Protein 6LVO (pdb70)

Nearest PDB structures (foldseek):
  6lvo-assembly1_A  TM=1.004E+00  e=3.460E-50  Bosea sp. PAMC 26642
  5ve2-assembly3_I  TM=9.620E-01  e=1.473E-27  Paraglaciecola sp. T6c
  5ve2-assembly1_A  TM=9.621E-01  e=2.732E-27  Paraglaciecola sp. T6c
  4lk5-assembly1_C  TM=9.306E-01  e=3.336E-20  Mycobacterium avium subsp. paratuberculosis K-10
  4elx-assembly1_A  TM=8.154E-01  e=3.831E-17  Escherichia coli K-12

Organism: Bosea sp. (strain PAMC 26642) (NCBI:txid1792307)

Foldseek 3Di:
DQWDWDPPDFQEIEIELHDVVQLSAQALVNLVVLLVRLVCLLPDPRHAEYEYAYPDQGGHQYHDPPRPCVSVLVSLVSLQPRLHAYEYEGGAEQEACNQLSLLRHPAYEYAWNHKYWRCQVLLQFAHASLLVPVQCVQQNPVLSCCRGVVGDMDTVVVCCNSRSHPYYHHHPCRVVVRVVVSVVSSVDDRVVNSVVVCVVCVVVPVVSSVSNVVSVVRRVVRCPDVSNVVSVVVVVD

Solvent-accessible surface area: 11494 Å² total; per-residue (Å²): 227,30,24,73,73,120,91,58,62,117,12,0,10,28,4,13,1,50,48,78,106,95,109,1,1,2,17,152,58,4,3,73,20,1,24,81,11,6,74,62,5,35,83,42,128,103,10,96,0,1,0,5,8,12,24,67,53,10,0,0,35,1,94,6,98,181,105,95,31,187,22,16,51,81,1,4,28,43,1,12,101,8,144,36,9,2,0,0,1,0,24,20,92,0,30,6,6,0,0,0,0,5,25,7,13,54,42,3,4,0,0,126,62,5,36,0,85,2,16,15,66,57,31,9,20,19,41,22,2,0,0,52,65,8,1,47,115,71,18,36,74,180,55,7,33,70,3,20,140,116,3,68,67,16,19,7,101,47,0,97,119,0,41,8,8,74,36,54,12,89,140,58,19,0,58,73,38,0,38,92,81,0,144,58,35,11,86,88,84,55,146,63,25,33,101,72,14,98,98,137,35,169,97,49,49,96,30,7,62,100,13,14,56,55,10,8,147,68,29,19,97,70,78,153,23,85,115,3,136,61,21,52,62,76,123,126,130

Structure (mmCIF, N/CA/C/O backbone):
data_6LVO
#
_entry.id   6LVO
#
_cell.length_a   114.486
_cell.length_b   114.486
_cell.length_c   114.486
_cell.angle_alpha   90.000
_cell.angle_beta   90.000
_cell.angle_gamma   90.000
#
_symmetry.space_group_name_H-M   'I 2 3'
#
loop_
_entity.id
_entity.type
_entity.pdbx_description
1 polymer 'Enoyl-CoA hydratase'
2 water water
#
loop_
_atom_site.group_PDB
_atom_site.id
_atom_site.type_symbol
_atom_site.label_atom_id
_atom_site.label_alt_id
_atom_site.label_comp_id
_atom_site.label_asym_id
_atom_site.label_entity_id
_atom_site.label_seq_id
_atom_site.pdbx_PDB_ins_code
_atom_site.Cartn_x
_atom_site.Cartn_y
_atom_site.Cartn_z
_atom_site.occupancy
_atom_site.B_iso_or_equiv
_atom_site.auth_seq_id
_atom_site.auth_comp_id
_atom_site.auth_asym_id
_atom_site.auth_atom_id
_atom_site.pdbx_PDB_model_num
ATOM 1 N N . MET A 1 1 ? -11.65800 31.06700 38.63400 1.000 65.36000 1 MET A N 1
ATOM 2 C CA . MET A 1 1 ? -11.36000 32.49400 38.57000 1.000 65.39000 1 MET A CA 1
ATOM 3 C C . MET A 1 1 ? -10.11400 32.86400 39.38500 1.000 65.84000 1 MET A C 1
ATOM 4 O O . MET A 1 1 ? -10.02100 33.96700 39.92800 1.000 69.67000 1 MET A O 1
ATOM 9 N N . SER A 1 2 ? -9.16400 31.92800 39.47000 1.000 66.38000 2 SER A N 1
ATOM 10 C CA . SER A 1 2 ? -7.81600 32.18200 39.97000 1.000 59.33000 2 SER A CA 1
ATOM 11 C C . SER A 1 2 ? -6.83700 32.44100 38.83300 1.000 56.05000 2 SER A C 1
ATOM 12 O O . SER A 1 2 ? -5.61900 32.41900 39.04300 1.000 53.00000 2 SER A O 1
ATOM 15 N N . ILE A 1 3 ? -7.34900 32.64600 37.63000 1.000 50.26000 3 ILE A N 1
ATOM 16 C CA . ILE A 1 3 ? -6.55900 32.94400 36.45000 1.000 50.72000 3 ILE A CA 1
ATOM 17 C C . ILE A 1 3 ? -6.94700 34.35100 36.01300 1.000 54.14000 3 ILE A C 1
ATOM 18 O O . ILE A 1 3 ? -8.08700 34.58800 35.59200 1.000 52.06000 3 ILE A O 1
ATOM 23 N N . LEU A 1 4 ? -6.00900 35.29100 36.13800 1.000 54.90000 4 LEU A N 1
ATOM 24 C CA . LEU A 1 4 ? -6.24400 36.69000 35.79600 1.000 51.82000 4 LEU A CA 1
ATOM 25 C C . LEU A 1 4 ? -5.91300 36.92900 34.33300 1.000 51.45000 4 LEU A C 1
ATOM 26 O O . LEU A 1 4 ? -4.90900 36.42400 33.82600 1.000 55.87000 4 LEU A O 1
ATOM 31 N N . THR A 1 5 ? -6.74500 37.71800 33.66300 1.000 54.02000 5 THR A N 1
ATOM 32 C CA . THR A 1 5 ? -6.48400 38.12700 32.29000 1.000 53.67000 5 THR A CA 1
ATOM 33 C C . THR A 1 5 ? -6.72700 39.62800 32.14600 1.000 58.15000 5 THR A C 1
ATOM 34 O O . THR A 1 5 ? -7.76700 40.14000 32.57400 1.000 64.39000 5 THR A O 1
ATOM 38 N N . GLU A 1 6 ? -5.74700 40.33800 31.58500 1.000 54.47000 6 GLU A N 1
ATOM 39 C CA . GLU A 1 6 ? -5.88600 41.75900 31.28800 1.000 54.92000 6 GLU A CA 1
ATOM 40 C C . GLU A 1 6 ? -5.09300 42.08800 30.03000 1.000 48.54000 6 GLU A C 1
ATOM 41 O O . GLU A 1 6 ? -3.98900 41.57800 29.83600 1.000 50.20000 6 GLU A O 1
ATOM 47 N N . THR A 1 7 ? -5.65100 42.94900 29.18800 1.000 46.47000 7 THR A N 1
ATOM 48 C CA . THR A 1 7 ? -4.85800 43.62500 28.16900 1.000 46.39000 7 THR A CA 1
ATOM 49 C C . THR A 1 7 ? -4.01600 44.68400 28.86300 1.000 49.99000 7 THR A C 1
ATOM 50 O O . THR A 1 7 ? -4.51400 45.76000 29.19600 1.000 53.92000 7 THR A O 1
ATOM 54 N N . VAL A 1 8 ? -2.73400 44.39100 29.08900 1.000 49.79000 8 VAL A N 1
ATOM 55 C CA . VAL A 1 8 ? -1.87400 45.32400 29.81200 1.000 51.17000 8 VAL A CA 1
ATOM 56 C C . VAL A 1 8 ? -1.22800 46.36500 28.90600 1.000 53.91000 8 VAL A C 1
ATOM 57 O O . VAL A 1 8 ? -0.84000 47.43700 29.39000 1.000 58.41000 8 VAL A O 1
ATOM 61 N N . LEU A 1 9 ? -1.08000 46.07600 27.62100 1.000 50.40000 9 LEU A N 1
ATOM 62 C CA . LEU A 1 9 ? -0.54800 47.01900 26.64800 1.000 46.03000 9 LEU A CA 1
ATOM 63 C C . LEU A 1 9 ? -1.25900 46.74500 25.34000 1.000 46.86000 9 LEU A C 1
ATOM 64 O O . LEU A 1 9 ? -1.94100 45.72100 25.20400 1.000 49.60000 9 LEU A O 1
ATOM 69 N N . PRO A 1 10 ? -1.14800 47.64200 24.36000 1.000 50.41000 10 PRO A N 1
ATOM 70 C CA . PRO A 1 10 ? -1.78700 47.36100 23.06500 1.000 47.18000 10 PRO A CA 1
ATOM 71 C C . PRO A 1 10 ? -1.25700 46.05400 22.49200 1.000 49.79000 10 PRO A C 1
ATOM 72 O O . PRO A 1 10 ? -0.04300 45.82100 22.45400 1.000 45.50000 10 PRO A O 1
ATOM 76 N N . GLY A 1 11 ? -2.18500 45.17700 22.09400 1.000 44.81000 11 GLY A N 1
ATOM 77 C CA . GLY A 1 11 ? -1.84300 43.91800 21.47100 1.000 41.85000 11 GLY A CA 1
ATOM 78 C C . GLY A 1 11 ? -1.40700 42.81600 22.41200 1.000 42.78000 11 GLY A C 1
ATOM 79 O O . GLY A 1 11 ? -1.16400 41.69200 21.94700 1.000 41.86000 11 GLY A O 1
ATOM 80 N N . ILE A 1 12 ? -1.33700 43.07500 23.71600 1.000 43.09000 12 ILE A N 1
ATOM 81 C CA . ILE A 1 12 ? -0.67000 42.17800 24.65600 1.000 41.34000 12 ILE A CA 1
ATOM 82 C C . ILE A 1 12 ? -1.63500 41.83800 25.77900 1.000 44.80000 12 ILE A C 1
ATOM 83 O O . ILE A 1 12 ? -2.16200 42.73900 26.44900 1.000 48.93000 12 ILE A O 1
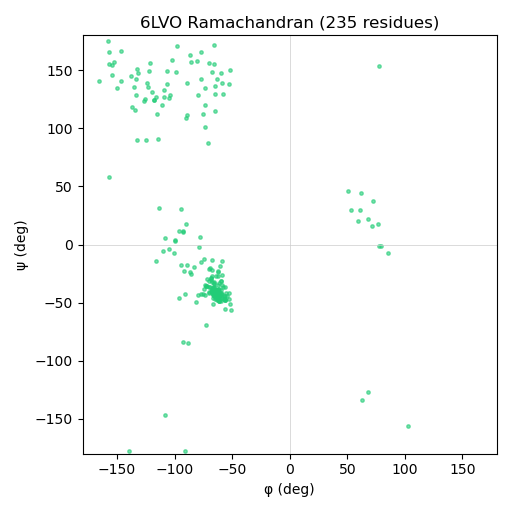ATOM 88 N N . VAL A 1 13 ? -1.87500 40.54400 25.98400 1.000 41.01000 13 VAL A N 1
ATOM 89 C CA . VAL A 1 13 ? -2.66400 40.06100 27.10900 1.000 40.40000 13 VAL A CA 1
ATOM 90 C C . VAL A 1 13 ? -1.70400 39.41600 28.10000 1.000 42.47000 13 VAL A C 1
ATOM 91 O O . VAL A 1 13 ? -0.74200 38.74000 27.70700 1.000 41.33000 13 VAL A O 1
ATOM 95 N N . GLN A 1 14 ? -1.92900 39.67500 29.38100 1.000 41.33000 14 GLN A N 1
ATOM 96 C CA . GLN A 1 14 ? -1.18300 39.02900 30.44600 1.000 42.75000 14 GLN A CA 1
ATOM 97 C C . GLN A 1 14 ? -2.11300 38.05900 31.16300 1.000 44.43000 14 GLN A C 1
ATOM 98 O O . GLN A 1 14 ? -3.21100 38.44000 31.58200 1.000 40.63000 14 GLN A O 1
ATOM 104 N N . ILE A 1 15 ? -1.67900 36.80700 31.27100 1.000 42.78000 15 ILE A N 1
ATOM 105 C CA . ILE A 1 15 ? -2.42000 35.74100 31.93400 1.000 39.99000 15 ILE A CA 1
ATOM 106 C C . ILE A 1 15 ? -1.65200 35.39400 33.19700 1.000 43.20000 15 ILE A C 1
ATOM 107 O O . ILE A 1 15 ? -0.47800 35.00400 33.12500 1.000 44.78000 15 ILE A O 1
ATOM 112 N N . THR A 1 16 ? -2.29200 35.54700 34.35200 1.000 40.92000 16 THR A N 1
ATOM 113 C CA . THR A 1 16 ? -1.59700 35.41800 35.62900 1.000 44.14000 16 THR A CA 1
ATOM 114 C C . THR A 1 16 ? -2.16800 34.26400 36.44300 1.000 48.57000 16 THR A C 1
ATOM 115 O O . THR A 1 16 ? -3.37500 34.22200 36.72300 1.000 47.53000 16 THR A O 1
ATOM 119 N N . MET A 1 17 ? -1.29400 33.34300 36.83600 1.000 44.64000 17 MET A N 1
ATOM 120 C CA . MET A 1 17 ? -1.63900 32.31900 37.81400 1.000 46.83000 17 MET A CA 1
ATOM 121 C C . MET A 1 17 ? -1.65500 32.97900 39.18300 1.000 47.12000 17 MET A C 1
ATOM 122 O O . MET A 1 17 ? -0.61300 33.41700 39.68100 1.000 46.77000 17 MET A O 1
ATOM 127 N N . ASN A 1 18 ? -2.83800 33.07800 39.78100 1.000 49.83000 18 ASN A N 1
ATOM 128 C CA . ASN A 1 18 ? -3.05400 33.88900 40.97900 1.000 52.90000 18 ASN A CA 1
ATOM 129 C C . ASN A 1 18 ? -3.65400 33.03000 42.09700 1.000 57.60000 18 ASN A C 1
ATOM 130 O O . ASN A 1 18 ? -4.87800 32.92000 42.22000 1.000 52.79000 18 ASN A O 1
ATOM 135 N N . ARG A 1 19 ? -2.78100 32.42000 42.90900 1.000 55.43000 19 ARG A N 1
ATOM 136 C CA . ARG A 1 19 ? -3.17500 31.63200 44.07600 1.000 56.00000 19 ARG A CA 1
ATOM 137 C C . ARG A 1 19 ? -2.01600 31.57900 45.06500 1.000 57.90000 19 ARG A C 1
ATOM 138 O O . ARG A 1 19 ? -1.55200 30.48300 45.40800 1.000 60.18000 19 ARG A O 1
ATOM 146 N N . PRO A 1 20 ? -1.51800 32.71900 45.55000 1.000 59.21000 20 PRO A N 1
ATOM 147 C CA . PRO A 1 20 ? -0.22700 32.69700 46.26400 1.000 59.14000 20 PRO A CA 1
ATOM 148 C C . PRO A 1 20 ? -0.25400 31.88200 47.54700 1.000 64.09000 20 PRO A C 1
ATOM 149 O O . PRO A 1 20 ? 0.79500 31.36300 47.95600 1.000 62.39000 20 PRO A O 1
ATOM 153 N N . GLU A 1 21 ? -1.41700 31.75300 48.19400 1.000 62.25000 21 GLU A N 1
ATOM 154 C CA . GLU A 1 21 ? -1.50400 30.93800 49.40300 1.000 64.29000 21 GLU A CA 1
ATOM 155 C C . GLU A 1 21 ? -1.10200 29.49100 49.13700 1.000 64.17000 21 GLU A C 1
ATOM 156 O O . GLU A 1 21 ? -0.56500 28.82200 50.03100 1.000 67.70000 21 GLU A O 1
ATOM 158 N N . ARG A 1 22 ? -1.35800 28.98700 47.92700 1.000 61.95000 22 ARG A N 1
ATOM 159 C CA . ARG A 1 22 ? -0.94900 27.64200 47.53600 1.000 61.45000 22 ARG A CA 1
ATOM 160 C C . ARG A 1 22 ? 0.10400 27.66100 46.43400 1.000 57.16000 22 ARG A C 1
ATOM 161 O O . ARG A 1 22 ? 0.16500 26.74200 45.61400 1.000 52.15000 22 ARG A O 1
ATOM 169 N N . LYS A 1 23 ? 0.94600 28.69900 46.41900 1.000 56.48000 23 LYS A N 1
ATOM 170 C CA . LYS A 1 23 ? 2.02700 28.84600 45.44300 1.000 52.85000 23 LYS A CA 1
ATOM 171 C C . LYS A 1 23 ? 1.51300 28.66700 44.01500 1.000 55.56000 23 LYS A C 1
ATOM 172 O O . LYS A 1 23 ? 2.09500 27.94100 43.20100 1.000 52.28000 23 LYS A O 1
ATOM 178 N N . ASN A 1 24 ? 0.38100 29.32200 43.73100 1.000 45.69000 24 ASN A N 1
ATOM 179 C CA . ASN A 1 24 ? -0.25300 29.30400 42.41300 1.000 50.92000 24 ASN A CA 1
ATOM 180 C C . ASN A 1 24 ? -0.48900 27.88500 41.90900 1.000 47.49000 24 ASN A C 1
ATOM 181 O O . ASN A 1 24 ? -0.47400 27.63800 40.70200 1.000 41.78000 24 ASN A O 1
ATOM 186 N N . ALA A 1 25 ? -0.68500 26.95500 42.83800 1.000 50.13000 25 ALA A N 1
ATOM 187 C CA . ALA A 1 25 ? -0.98200 25.54800 42.50400 1.000 49.16000 25 ALA A CA 1
ATOM 188 C C . ALA A 1 25 ? -2.16800 25.50300 41.53600 1.000 47.70000 25 ALA A C 1
ATOM 189 O O . ALA A 1 25 ? -3.13300 26.21500 41.76200 1.000 53.25000 25 ALA A O 1
ATOM 191 N N . LEU A 1 26 ? -2.09200 24.64800 40.52400 1.000 43.15000 26 LEU A N 1
ATOM 192 C CA . LEU A 1 26 ? -3.12500 24.58100 39.46400 1.000 51.91000 26 LEU A CA 1
ATOM 193 C C . LEU A 1 26 ? -4.24800 23.60100 39.80300 1.000 54.46000 26 LEU A C 1
ATOM 194 O O . LEU A 1 26 ? -4.05000 22.39400 39.66200 1.000 50.96000 26 LEU A O 1
ATOM 199 N N . ASP A 1 27 ? -5.41600 24.17500 40.10200 1.000 30.00000 27 ASP A N 1
ATOM 200 C CA . ASP A 1 27 ? -6.71300 23.51100 40.40100 1.000 30.00000 27 ASP A CA 1
ATOM 201 C C . ASP A 1 27 ? -7.32000 23.04500 39.06700 1.000 30.00000 27 ASP A C 1
ATOM 202 O O . ASP A 1 27 ? -6.90600 23.51900 38.02800 1.000 30.00000 27 ASP A O 1
ATOM 207 N N . ARG A 1 28 ? -8.32200 22.17900 39.06700 1.000 51.53000 28 ARG A N 1
ATOM 208 C CA . ARG A 1 28 ? -8.92800 21.76400 37.77600 1.000 50.17000 28 ARG A CA 1
ATOM 209 C C . ARG A 1 28 ? -9.49700 22.97500 37.02900 1.000 52.63000 28 ARG A C 1
ATOM 210 O O . ARG A 1 28 ? -9.38800 22.99100 35.81800 1.000 47.67000 28 ARG A O 1
ATOM 218 N N . ALA A 1 29 ? -10.11100 23.92700 37.73300 1.000 51.32000 29 ALA A N 1
ATOM 219 C CA . ALA A 1 29 ? -10.66200 25.14100 37.10300 1.000 48.88000 29 ALA A CA 1
ATOM 220 C C . ALA A 1 29 ? -9.53800 26.04400 36.57300 1.000 43.16000 29 ALA A C 1
ATOM 221 O O . ALA A 1 29 ? -9.77200 26.73700 35.60500 1.000 46.46000 29 ALA A O 1
ATOM 223 N N . CYS A 1 30 ? -8.35700 26.01200 37.18800 1.000 46.31000 30 CYS A N 1
ATOM 224 C CA . CYS A 1 30 ? -7.18500 26.80900 36.73900 1.000 44.53000 30 CYS A CA 1
ATOM 225 C C . CYS A 1 30 ? -6.82900 26.35800 35.32700 1.000 44.92000 30 CYS A C 1
ATOM 226 O O . CYS A 1 30 ? -6.54000 27.20400 34.50700 1.000 43.92000 30 CYS A O 1
ATOM 229 N N . TYR A 1 31 ? -6.81800 25.04900 35.10100 1.000 41.96000 31 TYR A N 1
ATOM 230 C CA . TYR A 1 31 ? -6.51600 24.50800 33.76000 1.000 46.31000 31 TYR A CA 1
ATOM 231 C C . TYR A 1 31 ? -7.59200 25.02200 32.81900 1.000 43.12000 31 TYR A C 1
ATOM 232 O O . TYR A 1 31 ? -7.24400 25.53200 31.77200 1.000 42.72000 31 TYR A O 1
ATOM 241 N N . GLN A 1 32 ? -8.85300 24.89000 33.22000 1.000 46.76000 32 GLN A N 1
ATOM 242 C CA . GLN A 1 32 ? -9.93700 25.42400 32.40200 1.000 45.99000 32 GLN A CA 1
ATOM 243 C C . GLN A 1 32 ? -9.76900 26.92000 32.20500 1.000 42.01000 32 GLN A C 1
ATOM 244 O O . GLN A 1 32 ? -9.90800 27.42600 31.08700 1.000 41.31000 32 GLN A O 1
ATOM 250 N N . GLY A 1 33 ? -9.47500 27.64500 33.28800 1.000 41.31000 33 GLY A N 1
ATOM 251 C CA . GLY A 1 33 ? -9.24200 29.07700 33.16600 1.000 40.59000 33 GLY A CA 1
ATOM 252 C C . GLY A 1 33 ? -8.14200 29.38600 32.16900 1.000 43.31000 33 GLY A C 1
ATOM 253 O O . GLY A 1 33 ? -8.28300 30.27100 31.31800 1.000 44.04000 33 GLY A O 1
ATOM 254 N N . LEU A 1 34 ? -7.04100 28.63700 32.23600 1.000 40.67000 34 LEU A N 1
ATOM 255 C CA . LEU A 1 34 ? -5.93600 28.84900 31.30600 1.000 42.20000 34 LEU A CA 1
ATOM 256 C C . LEU A 1 34 ? -6.34800 28.50500 29.87200 1.000 41.45000 34 LEU A C 1
ATOM 257 O O . LEU A 1 34 ? -5.95000 29.18400 28.91800 1.000 41.31000 34 LEU A O 1
ATOM 262 N N . ILE A 1 35 ? -7.17400 27.47000 29.69700 1.000 43.12000 35 ILE A N 1
ATOM 263 C CA . ILE A 1 35 ? -7.65600 27.15900 28.35300 1.000 41.54000 35 ILE A CA 1
ATOM 264 C C . ILE A 1 35 ? -8.51200 28.30200 27.81700 1.000 41.23000 35 ILE A C 1
ATOM 265 O O . ILE A 1 35 ? -8.43900 28.65000 26.63300 1.000 42.37000 35 ILE A O 1
ATOM 270 N N . ASP A 1 36 ? -9.34100 28.90300 28.67500 1.000 43.29000 36 ASP A N 1
ATOM 271 C CA . ASP A 1 36 ? -10.22300 29.97700 28.21600 1.000 45.67000 36 ASP A CA 1
ATOM 272 C C . ASP A 1 36 ? -9.42600 31.20500 27.79200 1.000 40.30000 36 ASP A C 1
ATOM 273 O O . ASP A 1 36 ? -9.72300 31.82000 26.76100 1.000 40.36000 36 ASP A O 1
ATOM 278 N N . ALA A 1 37 ? -8.42200 31.58500 28.58300 1.000 39.15000 37 ALA A N 1
ATOM 279 C CA . ALA A 1 37 ? -7.66000 32.79000 28.27700 1.000 38.94000 37 ALA A CA 1
ATOM 280 C C . ALA A 1 37 ? -6.92800 32.64500 26.94900 1.000 40.16000 37 ALA A C 1
ATOM 281 O O . ALA A 1 37 ? -7.01000 33.52900 26.08400 1.000 36.89000 37 ALA A O 1
ATOM 283 N N . ILE A 1 38 ? -6.23200 31.51600 26.75500 1.000 41.02000 38 ILE A N 1
ATOM 284 C CA . ILE A 1 38 ? -5.48300 31.30600 25.51100 1.000 38.83000 38 ILE A CA 1
ATOM 285 C C . ILE A 1 38 ? -6.43000 31.30900 24.32300 1.000 37.13000 38 ILE A C 1
ATOM 286 O O . ILE A 1 38 ? -6.19300 31.98800 23.31900 1.000 39.54000 38 ILE A O 1
ATOM 291 N N . THR A 1 39 ? -7.52400 30.55000 24.43200 1.000 36.51000 39 THR A N 1
ATOM 292 C CA . THR A 1 39 ? -8.52000 30.47600 23.36600 1.000 39.31000 39 THR A CA 1
ATOM 293 C C . THR A 1 39 ? -9.06500 31.85600 23.00800 1.000 42.78000 39 THR A C 1
ATOM 294 O O . THR A 1 39 ? -9.14100 32.21600 21.82800 1.000 43.86000 39 THR A O 1
ATOM 298 N N . ALA A 1 40 ? -9.45400 32.64100 24.01800 1.000 38.04000 40 ALA A N 1
ATOM 299 C CA . ALA A 1 40 ? -9.97800 33.97900 23.75600 1.000 40.40000 40 ALA A CA 1
ATOM 300 C C . ALA A 1 40 ? -8.92700 34.86200 23.10200 1.000 41.32000 40 ALA A C 1
ATOM 301 O O . ALA A 1 40 ? -9.22600 35.59600 22.15200 1.000 44.86000 40 ALA A O 1
ATOM 303 N N . ALA A 1 41 ? -7.69300 34.81600 23.60600 1.000 36.58000 41 ALA A N 1
ATOM 304 C CA . ALA A 1 41 ? -6.63500 35.63900 23.02800 1.000 41.55000 41 ALA A CA 1
ATOM 305 C C . ALA A 1 41 ? -6.31100 35.21600 21.60400 1.000 40.49000 41 ALA A C 1
ATOM 306 O O . ALA A 1 41 ? -5.93900 36.06100 20.77700 1.000 37.54000 41 ALA A O 1
ATOM 308 N N . GLU A 1 42 ? -6.42300 33.91600 21.30900 1.000 36.97000 42 GLU A N 1
ATOM 309 C CA . GLU A 1 42 ? -6.16000 33.43900 19.95400 1.000 41.44000 42 GLU A CA 1
ATOM 310 C C . GLU A 1 42 ? -7.21800 33.94200 18.98300 1.000 42.61000 42 GLU A C 1
ATOM 311 O O . GLU A 1 42 ? -6.90900 34.28600 17.83400 1.000 42.27000 42 GLU A O 1
ATOM 317 N N . ALA A 1 43 ? -8.47600 33.94300 19.42200 1.000 37.63000 43 ALA A N 1
ATOM 318 C CA . ALA A 1 43 ? -9.60000 34.36900 18.61000 1.000 40.52000 43 ALA A CA 1
ATOM 319 C C . ALA A 1 43 ? -9.69300 35.88100 18.51200 1.000 41.64000 43 ALA A C 1
ATOM 320 O O . ALA A 1 43 ? -10.41200 36.39300 17.65600 1.000 43.72000 43 ALA A O 1
ATOM 322 N N . ASP A 1 44 ? -8.99600 36.60300 19.37600 1.000 38.21000 44 ASP A N 1
ATOM 323 C CA . ASP A 1 44 ? -9.16500 38.03900 19.44800 1.000 41.82000 44 ASP A CA 1
ATOM 324 C C . ASP A 1 44 ? -8.20400 38.72300 18.47800 1.000 43.20000 44 ASP A C 1
ATOM 325 O O . ASP A 1 44 ? -6.98700 38.74000 18.73100 1.000 38.41000 44 ASP A O 1
ATOM 330 N N . PRO A 1 45 ? -8.69700 39.34500 17.40900 1.000 43.58000 45 PRO A N 1
ATOM 331 C CA . PRO A 1 45 ? -7.78800 40.02200 16.47000 1.000 45.83000 45 PRO A CA 1
ATOM 332 C C . PRO A 1 45 ? -7.10800 41.24700 17.06100 1.000 45.14000 45 PRO A C 1
ATOM 333 O O . PRO A 1 45 ? -6.16700 41.75300 16.44300 1.000 47.57000 45 PRO A O 1
ATOM 337 N N . ASP A 1 46 ? -7.57000 41.74500 18.21700 1.000 44.68000 46 ASP A N 1
ATOM 338 C CA . ASP A 1 46 ? -6.84900 42.79200 18.94200 1.000 48.55000 46 ASP A CA 1
ATOM 339 C C . ASP A 1 46 ? -5.43400 42.32800 19.32100 1.000 45.02000 46 ASP A C 1
ATOM 340 O O . ASP A 1 46 ? -4.50400 43.14200 19.39900 1.000 42.26000 46 ASP A O 1
ATOM 345 N N . ILE A 1 47 ? -5.25500 41.03200 19.57300 1.000 44.25000 47 ILE A N 1
ATOM 346 C CA . ILE A 1 47 ? -4.18000 40.53100 20.42500 1.000 40.52000 47 ILE A CA 1
ATOM 347 C C . ILE A 1 47 ? -3.08700 39.92200 19.55900 1.000 39.07000 47 ILE A C 1
ATOM 348 O O . ILE A 1 47 ? -3.36500 39.08600 18.69300 1.000 36.87000 47 ILE A O 1
ATOM 353 N N . ARG A 1 48 ? -1.84600 40.35900 19.78500 1.000 36.38000 48 ARG A N 1
ATOM 354 C CA . ARG A 1 48 ? -0.70100 39.88400 19.02500 1.000 38.36000 48 ARG A CA 1
ATOM 355 C C . ARG A 1 48 ? 0.32100 39.12400 19.86000 1.000 39.53000 48 ARG A C 1
ATOM 356 O O . ARG A 1 48 ? 1.17600 38.45000 19.27900 1.000 39.60000 48 ARG A O 1
ATOM 364 N N . ALA A 1 49 ? 0.26200 39.19900 21.19200 1.000 38.34000 49 ALA A N 1
ATOM 365 C CA . ALA A 1 49 ? 1.16100 38.40700 22.02500 1.000 40.61000 49 ALA A CA 1
ATOM 366 C C . ALA A 1 49 ? 0.50100 38.13400 23.36700 1.000 38.96000 49 ALA A C 1
ATOM 367 O O . ALA A 1 49 ? -0.40100 38.85600 23.79600 1.000 38.75000 49 ALA A O 1
ATOM 369 N N . MET A 1 50 ? 0.95700 37.06800 24.01700 1.000 34.71000 50 MET A N 1
ATOM 370 C CA . MET A 1 50 ? 0.52800 36.70500 25.36000 1.000 37.99000 50 MET A CA 1
ATOM 371 C C . MET A 1 50 ? 1.75600 36.61900 26.25600 1.000 42.24000 50 MET A C 1
ATOM 372 O O . MET A 1 50 ? 2.77400 36.04300 25.86200 1.000 38.01000 50 MET A O 1
ATOM 377 N N . VAL A 1 51 ? 1.65100 37.18200 27.45500 1.000 36.97000 51 VAL A N 1
ATOM 378 C CA . VAL A 1 51 ? 2.60500 36.95700 28.52500 1.000 36.16000 51 VAL A CA 1
ATOM 379 C C . VAL A 1 51 ? 1.91900 36.11300 29.58900 1.000 41.14000 51 VAL A C 1
ATOM 380 O O . VAL A 1 51 ? 0.77500 36.40000 29.98500 1.000 37.74000 51 VAL A O 1
ATOM 384 N N . LEU A 1 52 ? 2.61700 35.07600 30.04900 1.000 34.25000 52 LEU A N 1
ATOM 385 C CA . LEU A 1 52 ? 2.11500 34.15100 31.05700 1.000 36.96000 52 LEU A CA 1
ATOM 386 C C . LEU A 1 52 ? 3.03200 34.18400 32.27600 1.000 37.97000 52 LEU A C 1
ATOM 387 O O . LEU A 1 52 ? 4.25800 34.09900 32.13300 1.000 38.76000 52 LEU A O 1
ATOM 392 N N . THR A 1 53 ? 2.44700 34.31500 33.46400 1.000 36.87000 53 THR A N 1
ATOM 393 C CA . THR A 1 53 ? 3.24400 34.50600 34.67100 1.000 38.96000 53 THR A CA 1
ATOM 394 C C . THR A 1 53 ? 2.43600 34.08600 35.89700 1.000 36.43000 53 THR A C 1
ATOM 395 O O . THR A 1 53 ? 1.25700 33.75600 35.80600 1.000 36.58000 53 THR A O 1
ATOM 399 N N . GLY A 1 54 ? 3.09400 34.11000 37.05400 1.000 41.75000 54 GLY A N 1
ATOM 400 C CA . GLY A 1 54 ? 2.42000 33.84000 38.31000 1.000 42.92000 54 GLY A CA 1
ATOM 401 C C . GLY A 1 54 ? 2.53200 34.99100 39.29500 1.000 44.19000 54 GLY A C 1
ATOM 402 O O . GLY A 1 54 ? 3.46900 35.78600 39.21700 1.000 49.89000 54 GLY A O 1
ATOM 403 N N . ALA A 1 55 ? 1.59600 35.08600 40.23300 1.000 48.70000 55 ALA A N 1
ATOM 404 C CA . ALA A 1 55 ? 1.59600 36.14900 41.23100 1.000 44.37000 55 ALA A CA 1
ATOM 405 C C . ALA A 1 55 ? 2.46700 35.79000 42.43500 1.000 47.26000 55 ALA A C 1
ATOM 406 O O . ALA A 1 55 ? 2.74900 34.62100 42.71100 1.000 45.52000 55 ALA A O 1
ATOM 408 N N . GLY A 1 56 ? 2.90100 36.83000 43.14400 1.000 50.22000 56 GLY A N 1
ATOM 409 C CA . GLY A 1 56 ? 3.49500 36.70400 44.46600 1.000 42.72000 56 GLY A CA 1
ATOM 410 C C . GLY A 1 56 ? 4.88700 36.11100 44.52800 1.000 53.18000 56 GLY A C 1
ATOM 411 O O . GLY A 1 56 ? 5.19900 35.38900 45.48400 1.000 51.96000 56 GLY A O 1
ATOM 412 N N . GLY A 1 57 ? 5.74700 36.42400 43.55600 1.000 50.18000 57 GLY A N 1
ATOM 413 C CA . GLY A 1 57 ? 7.07600 35.83300 43.53000 1.000 45.96000 57 GLY A CA 1
ATOM 414 C C . GLY A 1 57 ? 7.09000 34.34500 43.24700 1.000 44.95000 57 GLY A C 1
ATOM 415 O O . GLY A 1 57 ? 8.05400 33.65900 43.59600 1.000 48.09000 57 GLY A O 1
ATOM 416 N N . CYS A 1 58 ? 6.03700 33.82500 42.62800 1.000 43.41000 58 CYS A N 1
ATOM 417 C CA . CYS A 1 58 ? 5.89100 32.40800 42.34100 1.000 41.53000 58 CYS A CA 1
ATOM 418 C C . CYS A 1 58 ? 5.33400 32.26400 40.93100 1.000 39.00000 58 CYS A C 1
ATOM 419 O O . CYS A 1 58 ? 4.54800 33.10100 40.47700 1.000 37.26000 58 CYS A O 1
ATOM 422 N N . PHE A 1 59 ? 5.77200 31.21500 40.22700 1.000 41.57000 59 PHE A N 1
ATOM 423 C CA . PHE A 1 59 ? 5.23000 30.89500 38.90800 1.000 34.25000 59 PHE A CA 1
ATOM 424 C C . PHE A 1 59 ? 4.09500 29.89700 39.11300 1.000 39.80000 59 PHE A C 1
ATOM 425 O O . PHE A 1 59 ? 2.93100 30.29800 39.19200 1.000 38.59000 59 PHE A O 1
ATOM 433 N N . THR A 1 60 ? 4.41300 28.60600 39.23000 1.000 37.43000 60 THR A N 1
ATOM 434 C CA . THR A 1 60 ? 3.47500 27.67100 39.83700 1.000 40.87000 60 THR A CA 1
ATOM 435 C C . THR A 1 60 ? 4.24100 26.49700 40.42800 1.000 45.43000 60 THR A C 1
ATOM 436 O O . THR A 1 60 ? 5.28600 26.08500 39.91300 1.000 46.67000 60 THR A O 1
ATOM 440 N N . SER A 1 61 ? 3.72400 25.98900 41.54300 1.000 44.84000 61 SER A N 1
ATOM 441 C CA . SER A 1 61 ? 4.19900 24.75100 42.13000 1.000 41.53000 61 SER A CA 1
ATOM 442 C C . SER A 1 61 ? 3.65900 23.52500 41.40700 1.000 41.33000 61 SER A C 1
ATOM 443 O O . SER A 1 61 ? 4.00400 22.40900 41.78700 1.000 39.68000 61 SER A O 1
ATOM 446 N N . GLY A 1 62 ? 2.82500 23.70300 40.39300 1.000 41.95000 62 GLY A N 1
ATOM 447 C CA . GLY A 1 62 ? 2.34500 22.60100 39.58500 1.000 45.36000 62 GLY A CA 1
ATOM 448 C C . GLY A 1 62 ? 0.92500 22.16700 39.89800 1.000 49.20000 62 GLY A C 1
ATOM 449 O O . GLY A 1 62 ? 0.09500 22.91700 40.42000 1.000 48.62000 62 GLY A O 1
ATOM 450 N N . ASN A 1 63 ? 0.65200 20.90900 39.55400 1.000 47.59000 63 ASN A N 1
ATOM 451 C CA . ASN A 1 63 ? -0.67500 20.32900 39.70500 1.000 48.01000 63 ASN A CA 1
ATOM 452 C C . ASN A 1 63 ? -1.06200 20.25500 41.17800 1.000 51.78000 63 ASN A C 1
ATOM 453 O O . ASN A 1 63 ? -0.29400 19.76300 42.00700 1.000 55.32000 63 ASN A O 1
ATOM 458 N N . ASP A 1 64 ? -2.25300 20.76400 41.50100 1.000 52.42000 64 ASP A N 1
ATOM 459 C CA . ASP A 1 64 ? -2.74900 20.77200 42.87800 1.000 58.41000 64 ASP A CA 1
ATOM 460 C C . ASP A 1 64 ? -3.16200 19.36200 43.30300 1.000 60.94000 64 ASP A C 1
ATOM 461 O O . ASP A 1 64 ? -4.07100 18.77000 42.71100 1.000 60.94000 64 ASP A O 1
ATOM 466 N N . ILE A 1 65 ? -2.51600 18.83800 44.34900 1.000 59.83000 65 ILE A N 1
ATOM 467 C CA . ILE A 1 65 ? -2.72100 17.44000 44.73000 1.000 67.31000 65 ILE A CA 1
ATOM 468 C C . ILE A 1 65 ? -4.17600 17.18200 45.10600 1.000 70.52000 65 ILE A C 1
ATOM 469 O O . ILE A 1 65 ? -4.76300 16.16500 44.71500 1.000 70.00000 65 ILE A O 1
ATOM 474 N N . LYS A 1 66 ? -4.78700 18.10200 45.85200 1.000 71.73000 66 LYS A N 1
ATOM 475 C CA . LYS A 1 66 ? -6.19300 17.97700 46.22400 1.000 68.22000 66 LYS A CA 1
ATOM 476 C C . LYS A 1 66 ? -7.12800 18.23900 45.04100 1.000 71.62000 66 LYS A C 1
ATOM 477 O O . LYS A 1 66 ? -7.78500 17.31800 44.54000 1.000 72.48000 66 LYS A O 1
ATOM 483 N N . ASP A 1 67 ? -7.19100 19.49200 44.58800 1.000 73.80000 67 ASP A N 1
ATOM 484 C CA . ASP A 1 67 ? -8.16900 19.93100 43.58800 1.000 70.21000 67 ASP A CA 1
ATOM 485 C C . ASP A 1 67 ? -7.88300 19.37800 42.19300 1.000 65.29000 67 ASP A C 1
ATOM 486 O O . ASP A 1 67 ? -8.55200 19.74100 41.21500 1.000 57.66000 67 ASP A O 1
ATOM 491 N N . GLY A 1 75 ? -8.67400 12.07800 34.76500 1.000 61.09000 75 GLY A N 1
ATOM 492 C CA . GLY A 1 75 ? -7.74100 12.49800 35.79500 1.000 64.05000 75 GLY A CA 1
ATOM 493 C C . GLY A 1 75 ? -6.78600 13.54900 35.26500 1.000 64.58000 75 GLY A C 1
ATOM 494 O O . GLY A 1 75 ? -7.02800 14.74400 35.43400 1.000 66.36000 75 GLY A O 1
ATOM 495 N N . PRO A 1 76 ? -5.70600 13.10500 34.61600 1.000 63.78000 76 PRO A N 1
ATOM 496 C CA . PRO A 1 76 ? -4.78900 14.03000 33.94300 1.000 56.99000 76 PRO A CA 1
ATOM 497 C C . PRO A 1 76 ? -5.27800 14.54300 32.59900 1.000 56.28000 76 PRO A C 1
ATOM 498 O O . PRO A 1 76 ? -4.50100 15.19900 31.90100 1.000 57.56000 76 PRO A O 1
ATOM 502 N N . ARG A 1 77 ? -6.51700 14.23700 32.20200 1.000 53.48000 77 ARG A N 1
ATOM 503 C CA . ARG A 1 77 ? -6.98200 14.62500 30.87400 1.000 54.72000 77 ARG A CA 1
ATOM 504 C C . ARG A 1 77 ? -7.07800 16.13800 30.72500 1.000 50.80000 77 ARG A C 1
ATOM 505 O O . ARG A 1 77 ? -6.82000 16.66200 29.63400 1.000 44.51000 77 ARG A O 1
ATOM 513 N N . VAL A 1 78 ? -7.43800 16.85300 31.79400 1.000 43.03000 78 VAL A N 1
ATOM 514 C CA . VAL A 1 78 ? -7.59800 18.29400 31.66000 1.000 44.57000 78 VAL A CA 1
ATOM 515 C C . VAL A 1 78 ? -6.23800 18.97700 31.57200 1.000 47.18000 78 VAL A C 1
ATOM 516 O O . VAL A 1 78 ? -6.06300 19.93500 30.80900 1.000 43.65000 78 VAL A O 1
ATOM 520 N N . ALA A 1 79 ? -5.25800 18.49100 32.34000 1.000 45.17000 79 ALA A N 1
ATOM 521 C CA . ALA A 1 79 ? -3.87500 18.90100 32.13000 1.000 47.56000 79 ALA A CA 1
ATOM 522 C C . ALA A 1 79 ? -3.47300 18.69300 30.67600 1.000 45.40000 79 ALA A C 1
ATOM 523 O O . ALA A 1 79 ? -2.92900 19.59800 30.03600 1.000 45.15000 79 ALA A O 1
ATOM 525 N N . MET A 1 80 ? -3.78600 17.51400 30.12700 1.000 45.30000 80 MET A N 1
ATOM 526 C CA . MET A 1 80 ? -3.45000 17.21400 28.73800 1.000 45.37000 80 MET A CA 1
ATOM 527 C C . MET A 1 80 ? -4.15700 18.15600 27.76900 1.000 46.42000 80 MET A C 1
ATOM 528 O O . MET A 1 80 ? -3.57500 18.54800 26.75000 1.000 45.40000 80 MET A O 1
ATOM 533 N N . ASP A 1 81 ? -5.42800 18.49100 28.04000 1.000 43.88000 81 ASP A N 1
ATOM 534 C CA . ASP A 1 81 ? -6.13500 19.43800 27.17900 1.000 43.67000 81 ASP A CA 1
ATOM 535 C C . ASP A 1 81 ? -5.43800 20.78800 27.18700 1.000 42.45000 81 ASP A C 1
ATOM 536 O O . ASP A 1 81 ? -5.30400 21.43300 26.14100 1.000 42.86000 81 ASP A O 1
ATOM 541 N N . TYR A 1 82 ? -4.99300 21.23500 28.36400 1.000 37.76000 82 TYR A N 1
ATOM 542 C CA . TYR A 1 82 ? -4.2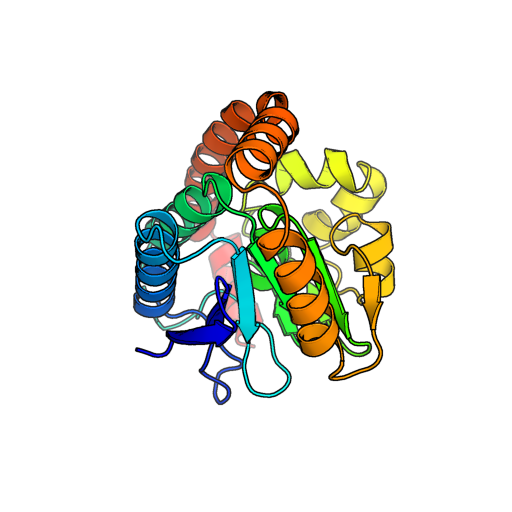7700 22.49900 28.44900 1.000 39.16000 82 TYR A CA 1
ATOM 543 C C . TYR A 1 82 ? -2.99200 22.44900 27.63300 1.000 42.32000 82 TYR A C 1
ATOM 544 O O . TYR A 1 82 ? -2.71000 23.36100 26.84600 1.000 40.57000 82 TYR A O 1
ATOM 553 N N . LEU A 1 83 ? -2.20000 21.38600 27.80700 1.000 40.23000 83 LEU A N 1
ATOM 554 C CA . LEU A 1 83 ? -0.96300 21.26800 27.04200 1.000 43.29000 83 LEU A CA 1
ATOM 555 C C . LEU A 1 83 ? -1.25400 21.23500 25.55200 1.000 41.00000 83 LEU A C 1
ATOM 556 O O . LEU A 1 83 ? -0.60700 21.94200 24.77100 1.000 39.11000 83 LEU A O 1
ATOM 561 N N . GLY A 1 84 ? -2.26200 20.45100 25.14600 1.000 41.22000 84 GLY A N 1
ATOM 562 C CA . GLY A 1 84 ? -2.67900 20.45900 23.75000 1.000 38.62000 84 GLY A CA 1
ATOM 563 C C . GLY A 1 84 ? -3.03800 21.85000 23.25600 1.000 40.14000 84 GLY A C 1
ATOM 564 O O . GLY A 1 84 ? -2.67000 22.24000 22.14500 1.000 38.14000 84 GLY A O 1
ATOM 565 N N . VAL A 1 85 ? -3.74900 22.62600 24.08300 1.000 35.76000 85 VAL A N 1
ATOM 566 C CA . VAL A 1 85 ? -4.05900 24.00100 23.71300 1.000 41.42000 85 VAL A CA 1
ATOM 567 C C . VAL A 1 85 ? -2.78500 24.84500 23.65500 1.000 38.59000 85 VAL A C 1
ATOM 568 O O . VAL A 1 85 ? -2.52300 25.53000 22.66000 1.000 39.30000 85 VAL A O 1
ATOM 572 N N . LEU A 1 86 ? -1.97100 24.79800 24.71400 1.000 39.21000 86 LEU A N 1
ATOM 573 C CA . LEU A 1 86 ? -0.75700 25.61100 24.77300 1.000 39.56000 86 LEU A CA 1
ATOM 574 C C . LEU A 1 86 ? 0.16100 25.31800 23.58900 1.000 41.98000 86 LEU A C 1
ATOM 575 O O . LEU A 1 86 ? 0.65100 26.23900 22.92100 1.000 38.46000 86 LEU A O 1
ATOM 580 N N . SER A 1 87 ? 0.37200 24.02800 23.29200 1.000 37.50000 87 SER A N 1
ATOM 581 C CA . SER A 1 87 ? 1.34600 23.62800 22.28500 1.000 36.44000 87 SER A CA 1
ATOM 582 C C . SER A 1 87 ? 0.91900 23.99000 20.86400 1.000 38.51000 87 SER A C 1
ATOM 583 O O . SER A 1 87 ? 1.78500 24.07100 19.98700 1.000 35.84000 87 SER A O 1
ATOM 586 N N . THR A 1 88 ? -0.38200 24.21600 20.61100 1.000 37.47000 88 THR A N 1
ATOM 587 C CA . THR A 1 88 ? -0.86200 24.54400 19.26400 1.000 35.71000 88 THR A CA 1
ATOM 588 C C . THR A 1 88 ? -1.30900 25.99300 19.09800 1.000 36.54000 88 THR A C 1
ATOM 589 O O . THR A 1 88 ? -1.83700 26.33700 18.03800 1.000 36.05000 88 THR A O 1
ATOM 593 N N . ALA A 1 89 ? -1.13500 26.84300 20.10900 1.000 35.92000 89 ALA A N 1
ATOM 594 C CA . ALA A 1 89 ? -1.49300 28.24600 19.96500 1.000 40.63000 89 ALA A CA 1
ATOM 595 C C . ALA A 1 89 ? -0.71900 28.88000 18.81200 1.000 43.50000 89 ALA A C 1
ATOM 596 O O . ALA A 1 89 ? 0.47200 28.61500 18.62100 1.000 36.49000 89 ALA A O 1
ATOM 598 N N . LYS A 1 90 ? -1.40500 29.72300 18.03300 1.000 39.78000 90 LYS A N 1
ATOM 599 C CA . LYS A 1 90 ? -0.78500 30.28400 16.83800 1.000 44.95000 90 LYS A CA 1
ATOM 600 C C . LYS A 1 90 ? -0.03800 31.58100 17.10500 1.000 43.01000 90 LYS A C 1
ATOM 601 O O . LYS A 1 90 ? 0.81900 31.95800 16.29700 1.000 38.82000 90 LYS A O 1
ATOM 607 N N . LYS A 1 91 ? -0.30600 32.24400 18.22400 1.000 35.09000 91 LYS A N 1
ATOM 608 C CA . LYS A 1 91 ? 0.29600 33.53100 18.50600 1.000 37.98000 91 LYS A CA 1
ATOM 609 C C . LYS A 1 91 ? 1.43700 33.36700 19.50300 1.000 39.90000 91 LYS A C 1
ATOM 610 O O . LYS A 1 91 ? 1.50300 32.36600 20.22100 1.000 38.40000 91 LYS A O 1
ATOM 616 N N . PRO A 1 92 ? 2.37000 34.31800 19.55700 1.000 39.35000 92 PRO A N 1
ATOM 617 C CA . PRO A 1 92 ? 3.51400 34.17600 20.47200 1.000 36.48000 92 PRO A CA 1
ATOM 618 C C . PRO A 1 92 ? 3.06700 34.15500 21.92700 1.000 39.26000 92 PRO A C 1
ATOM 619 O O . PRO A 1 92 ? 2.15900 34.88900 22.32700 1.000 37.18000 92 PRO A O 1
ATOM 623 N N . ILE A 1 93 ? 3.73500 33.32000 22.72700 1.000 33.21000 93 ILE A N 1
ATOM 624 C CA . ILE A 1 93 ? 3.50900 33.24400 24.16600 1.000 36.90000 93 ILE A CA 1
ATOM 625 C C . ILE A 1 93 ? 4.83900 33.42700 24.88000 1.000 35.66000 93 ILE A C 1
ATOM 626 O O . ILE A 1 93 ? 5.79500 32.68800 24.61700 1.000 38.59000 93 ILE A O 1
ATOM 631 N N . VAL A 1 94 ? 4.89800 34.38700 25.80000 1.000 30.80000 94 VAL A N 1
ATOM 632 C CA . VAL A 1 94 ? 6.12600 34.72100 26.50400 1.000 33.31000 94 VAL A CA 1
ATOM 633 C C . VAL A 1 94 ? 5.90900 34.46700 27.99100 1.000 39.66000 94 VAL A C 1
ATOM 634 O O . VAL A 1 94 ? 4.97600 35.01700 28.59100 1.000 40.71000 94 VAL A O 1
ATOM 638 N N . ALA A 1 95 ? 6.76800 33.63800 28.58200 1.000 33.23000 95 ALA A N 1
ATOM 639 C CA . ALA A 1 95 ? 6.65500 33.26700 29.98600 1.000 38.81000 95 ALA A CA 1
ATOM 640 C C . ALA A 1 95 ? 7.60700 34.09900 30.83400 1.000 37.30000 95 ALA A C 1
ATOM 641 O O . ALA A 1 95 ? 8.68100 34.50300 30.38000 1.000 36.21000 95 ALA A O 1
ATOM 643 N N . ALA A 1 96 ? 7.19100 34.36100 32.07100 1.000 37.82000 96 ALA A N 1
ATOM 644 C CA . ALA A 1 96 ? 8.00300 35.09600 33.03600 1.000 39.09000 96 ALA A CA 1
ATOM 645 C C . ALA A 1 96 ? 7.88000 34.38700 34.37100 1.000 36.36000 96 ALA A C 1
ATOM 646 O O . ALA A 1 96 ? 6.78200 34.30100 34.92900 1.000 37.24000 96 ALA A O 1
ATOM 648 N N . VAL A 1 97 ? 9.00300 33.89500 34.87500 1.000 32.63000 97 VAL A N 1
ATOM 649 C CA . VAL A 1 97 ? 9.03900 32.97900 36.00700 1.000 37.67000 97 VAL A CA 1
ATOM 650 C C . VAL A 1 97 ? 9.75800 33.64700 37.17500 1.000 40.93000 97 VAL A C 1
ATOM 651 O O . VAL A 1 97 ? 10.88600 34.12500 37.01900 1.000 41.07000 97 VAL A O 1
ATOM 655 N N . GLU A 1 98 ? 9.10200 33.67200 38.33400 1.000 41.60000 98 GLU A N 1
ATOM 656 C CA . GLU A 1 98 ? 9.72000 33.92100 39.63000 1.000 42.76000 98 GLU A CA 1
ATOM 657 C C . GLU A 1 98 ? 9.43000 32.73900 40.54100 1.000 45.50000 98 GLU A C 1
ATOM 658 O O . GLU A 1 98 ? 8.38700 32.08900 40.41600 1.000 41.79000 98 GLU A O 1
ATOM 664 N N . GLY A 1 99 ? 10.35500 32.47400 41.46300 1.000 46.53000 99 GLY A N 1
ATOM 665 C CA . GLY A 1 99 ? 10.11300 31.45500 42.47300 1.000 42.58000 99 GLY A CA 1
ATOM 666 C C . GLY A 1 99 ? 9.93900 30.06200 41.88900 1.000 41.79000 99 GLY A C 1
ATOM 667 O O . GLY A 1 99 ? 10.70900 29.61700 41.02800 1.000 45.11000 99 GLY A O 1
ATOM 668 N N . PHE A 1 100 ? 8.91200 29.35800 42.37100 1.000 36.68000 100 PHE A N 1
ATOM 669 C CA . PHE A 1 100 ? 8.70100 27.95400 42.04400 1.000 40.60000 100 PHE A CA 1
ATOM 670 C C . PHE A 1 100 ? 8.06600 27.79800 40.66800 1.000 43.69000 100 PHE A C 1
ATOM 671 O O . PHE A 1 100 ? 7.03700 28.42000 40.37500 1.000 43.80000 100 PHE A O 1
ATOM 679 N N . ALA A 1 101 ? 8.68200 26.96100 39.82800 1.000 38.60000 101 ALA A N 1
ATOM 680 C CA . ALA A 1 101 ? 8.09700 26.49700 38.56400 1.000 38.74000 101 ALA A CA 1
ATOM 681 C C . ALA A 1 101 ? 8.30200 24.98300 38.53900 1.000 36.16000 101 ALA A C 1
ATOM 682 O O . ALA A 1 101 ? 9.32500 24.49300 38.06100 1.000 40.35000 101 ALA A O 1
ATOM 684 N N . VAL A 1 102 ? 7.34000 24.23500 39.06400 1.000 40.14000 102 VAL A N 1
ATOM 685 C CA . VAL A 1 102 ? 7.55000 22.84000 39.43600 1.000 34.41000 102 VAL A CA 1
ATOM 686 C C . VAL A 1 102 ? 6.53100 21.96600 38.72200 1.000 37.86000 102 VAL A C 1
ATOM 687 O O . VAL A 1 102 ? 5.35100 22.32700 38.61800 1.000 38.41000 102 VAL A O 1
ATOM 691 N N . GLY A 1 103 ? 6.99200 20.81300 38.23500 1.000 35.11000 103 GLY A N 1
ATOM 692 C CA . GLY A 1 103 ? 6.11300 19.91000 37.51400 1.000 34.10000 103 GLY A CA 1
ATOM 693 C C . GLY A 1 103 ? 5.71300 20.52800 36.19000 1.000 38.29000 103 GLY A C 1
ATOM 694 O O . GLY A 1 103 ? 6.55700 20.95100 35.39300 1.000 37.34000 103 GLY A O 1
ATOM 695 N N . ILE A 1 104 ? 4.40400 20.59300 35.94600 1.000 38.71000 104 ILE A N 1
ATOM 696 C CA . ILE A 1 104 ? 3.89600 21.27800 34.76700 1.000 37.32000 104 ILE A CA 1
ATOM 697 C C . ILE A 1 104 ? 4.29100 22.75000 34.79300 1.000 42.93000 104 ILE A C 1
ATOM 698 O O . ILE A 1 104 ? 4.31800 23.41300 33.74500 1.000 38.92000 104 ILE A O 1
ATOM 703 N N . GLY A 1 105 ? 4.65300 23.26700 35.96900 1.000 38.92000 105 GLY A N 1
ATOM 704 C CA . GLY A 1 105 ? 5.30400 24.56700 36.02400 1.000 37.59000 105 GLY A CA 1
ATOM 705 C C . GLY A 1 105 ? 6.51800 24.66300 35.12200 1.000 39.32000 105 GLY A C 1
ATOM 706 O O . GLY A 1 105 ? 6.72600 25.68000 34.45300 1.000 39.55000 105 GLY A O 1
ATOM 707 N N . THR A 1 106 ? 7.33600 23.60800 35.08900 1.000 34.70000 106 THR A N 1
ATOM 708 C CA . THR A 1 106 ? 8.48000 23.58800 34.18500 1.000 33.66000 106 THR A CA 1
ATOM 709 C C . THR A 1 106 ? 8.08300 23.18100 32.76800 1.000 37.10000 106 THR A C 1
ATOM 710 O O . THR A 1 106 ? 8.47000 23.84100 31.79700 1.000 35.22000 106 THR A O 1
ATOM 714 N N . THR A 1 107 ? 7.33200 22.08400 32.62300 1.000 36.98000 107 THR A N 1
ATOM 715 C CA . THR A 1 107 ? 7.15800 21.51700 31.28900 1.000 33.89000 107 THR A CA 1
ATOM 716 C C . THR A 1 107 ? 6.33500 22.43000 30.38700 1.000 39.40000 107 THR A C 1
ATOM 717 O O . THR A 1 107 ? 6.54000 22.42500 29.16900 1.000 37.74000 107 THR A O 1
ATOM 721 N N . MET A 1 108 ? 5.40000 23.21100 30.94600 1.000 35.17000 108 MET A N 1
ATOM 722 C CA . MET A 1 108 ? 4.67000 24.15100 30.09700 1.000 39.27000 108 MET A CA 1
ATOM 723 C C . MET A 1 108 ? 5.59800 25.19800 29.47100 1.000 38.83000 108 MET A C 1
ATOM 724 O O . MET A 1 108 ? 5.26100 25.75400 28.41700 1.000 36.29000 108 MET A O 1
ATOM 729 N N . LEU A 1 109 ? 6.77300 25.46000 30.07000 1.000 33.87000 109 LEU A N 1
ATOM 730 C CA . LEU A 1 109 ? 7.70400 26.39100 29.43900 1.000 37.48000 109 LEU A CA 1
ATOM 731 C C . LEU A 1 109 ? 8.17800 25.88300 28.07600 1.000 40.10000 109 LEU A C 1
ATOM 732 O O . LEU A 1 109 ? 8.56100 26.69800 27.22100 1.000 35.79000 109 LEU A O 1
ATOM 737 N N . LEU A 1 110 ? 8.11800 24.56000 27.85000 1.000 35.26000 110 LEU A N 1
ATOM 738 C CA . LEU A 1 110 ? 8.56800 23.97900 26.58600 1.000 37.28000 110 LEU A CA 1
ATOM 739 C C . LEU A 1 110 ? 7.74500 24.47800 25.41600 1.000 36.82000 110 LEU A C 1
ATOM 740 O O . LEU A 1 110 ? 8.23300 24.50900 24.28000 1.000 34.06000 110 LEU A O 1
ATOM 745 N N . HIS A 1 111 ? 6.49400 24.85500 25.66900 1.000 38.49000 111 HIS A N 1
ATOM 746 C CA . HIS A 1 111 ? 5.57100 25.25600 24.61800 1.000 37.56000 111 HIS A CA 1
ATOM 747 C C . HIS A 1 111 ? 5.42400 26.76700 24.49300 1.000 36.67000 111 HIS A C 1
ATOM 748 O O . HIS A 1 111 ? 4.79100 27.23100 23.54700 1.000 39.09000 111 HIS A O 1
ATOM 755 N N . CYS A 1 112 ? 6.00000 27.53600 25.41200 1.000 34.09000 112 CYS A N 1
ATOM 756 C CA . CYS A 1 112 ? 6.09800 28.97500 25.25100 1.000 34.21000 112 CYS A CA 1
ATOM 757 C C . CYS A 1 112 ? 7.22100 29.29900 24.27200 1.000 37.12000 112 CYS A C 1
ATOM 758 O O . CYS A 1 112 ? 8.26500 28.64300 24.25800 1.000 39.31000 112 CYS A O 1
ATOM 761 N N . ASP A 1 113 ? 6.99800 30.31300 23.44500 1.000 38.09000 113 ASP A N 1
ATOM 762 C CA . ASP A 1 113 ? 7.99300 30.67700 22.44400 1.000 36.26000 113 ASP A CA 1
ATOM 763 C C . ASP A 1 113 ? 9.20200 31.35400 23.08200 1.000 37.74000 113 ASP A C 1
ATOM 764 O O . ASP A 1 113 ? 10.34000 31.14800 22.63800 1.000 35.84000 113 ASP A O 1
ATOM 769 N N . LEU A 1 114 ? 8.98200 32.15200 24.13400 1.000 37.86000 114 LEU A N 1
ATOM 770 C CA . LEU A 1 114 ? 10.05400 32.78400 24.89500 1.000 36.68000 114 LEU A CA 1
ATOM 771 C C . LEU A 1 114 ? 9.79800 32.59100 26.38700 1.000 35.07000 114 LEU A C 1
ATOM 772 O O . LEU A 1 114 ? 8.65100 32.49600 26.82900 1.000 34.51000 114 LEU A O 1
ATOM 777 N N . ALA A 1 115 ? 10.87100 32.55500 27.16900 1.000 33.93000 115 ALA A N 1
ATOM 778 C CA . ALA A 1 115 ? 10.73700 32.35200 28.60800 1.000 36.46000 115 ALA A CA 1
ATOM 779 C C . ALA A 1 115 ? 11.87900 33.05400 29.32800 1.000 36.60000 115 ALA A C 1
ATOM 780 O O . ALA A 1 115 ? 13.03400 32.94000 28.91500 1.000 36.07000 115 ALA A O 1
ATOM 782 N N . PHE A 1 116 ? 11.55400 33.77700 30.39700 1.000 34.87000 116 PHE A N 1
ATOM 783 C CA . PHE A 1 116 ? 12.56100 34.45500 31.20500 1.000 41.17000 116 PHE A CA 1
ATOM 784 C C . PHE A 1 116 ? 12.26800 34.18300 32.67000 1.000 37.01000 116 PHE A C 1
ATOM 785 O O . PHE A 1 116 ? 11.10300 34.09900 33.06800 1.000 38.11000 116 PHE A O 1
ATOM 793 N N . ALA A 1 117 ? 13.32400 34.01000 33.46300 1.000 34.19000 117 ALA A N 1
ATOM 794 C CA . ALA A 1 117 ? 13.18900 33.84600 34.90400 1.000 42.23000 117 ALA A CA 1
ATOM 795 C C . ALA A 1 117 ? 14.16600 34.75300 35.64100 1.000 40.23000 117 ALA A C 1
ATOM 796 O O . ALA A 1 117 ? 15.26900 35.02700 35.15900 1.000 42.00000 117 ALA A O 1
ATOM 798 N N . GLY A 1 118 ? 13.74800 35.21900 36.82600 1.000 38.10000 118 GLY A N 1
ATOM 799 C CA . GLY A 1 118 ? 14.67300 35.89900 37.71200 1.000 42.17000 118 GLY A CA 1
ATOM 800 C C . GLY A 1 118 ? 15.54300 34.93500 38.50900 1.000 39.96000 118 GLY A C 1
ATOM 801 O O . GLY A 1 118 ? 15.21900 33.75900 38.68800 1.000 38.10000 118 GLY A O 1
ATOM 802 N N . LYS A 1 119 ? 16.68500 35.44500 38.97800 1.000 40.18000 119 LYS A N 1
ATOM 803 C CA . LYS A 1 119 ? 17.47200 34.72600 39.97600 1.000 41.29000 119 LYS A CA 1
ATOM 804 C C . LYS A 1 119 ? 16.59500 34.32500 41.15900 1.000 41.29000 119 LYS A C 1
ATOM 805 O O . LYS A 1 119 ? 15.61400 34.99600 41.49700 1.000 42.66000 119 LYS A O 1
ATOM 811 N N . GLY A 1 120 ? 16.94800 33.21800 41.79400 1.000 40.43000 120 GLY A N 1
ATOM 812 C CA . GLY A 1 120 ? 16.10300 32.68200 42.84300 1.000 41.88000 120 GLY A CA 1
ATOM 813 C C . GLY A 1 120 ? 14.98100 31.78200 42.37100 1.000 46.30000 120 GLY A C 1
ATOM 814 O O . GLY A 1 120 ? 14.29600 31.19400 43.21500 1.000 45.60000 120 GLY A O 1
ATOM 815 N N . ALA A 1 121 ? 14.75600 31.66500 41.05700 1.000 45.17000 121 ALA A N 1
ATOM 816 C CA . ALA A 1 121 ? 13.76400 30.72400 40.54700 1.000 42.31000 121 ALA A CA 1
ATOM 817 C C . ALA A 1 121 ? 14.21800 29.29000 40.80200 1.000 40.01000 121 ALA A C 1
ATOM 818 O O . ALA A 1 121 ? 15.41100 28.98100 40.81000 1.000 45.22000 121 ALA A O 1
ATOM 820 N N . SER A 1 122 ? 13.25500 28.40100 41.00600 1.000 38.75000 122 SER A N 1
ATOM 821 C CA . SER A 1 122 ? 13.57600 27.01500 41.32900 1.000 42.71000 122 SER A CA 1
ATOM 822 C C . SER A 1 122 ? 12.71300 26.09100 40.49000 1.000 35.67000 122 SER A C 1
ATOM 823 O O . SER A 1 122 ? 11.49100 26.06200 40.66400 1.000 42.83000 122 SER A O 1
ATOM 826 N N . PHE A 1 123 ? 13.34700 25.31900 39.61300 1.000 35.47000 123 PHE A N 1
ATOM 827 C CA . PHE A 1 123 ? 12.66400 24.43600 38.67600 1.000 38.39000 123 PHE A CA 1
ATOM 828 C C . PHE A 1 123 ? 12.82500 22.99200 39.11300 1.000 38.68000 123 PHE A C 1
ATOM 829 O O . PHE A 1 123 ? 13.85200 22.61300 39.68900 1.000 40.60000 123 PHE A O 1
ATOM 837 N N . ARG A 1 124 ? 11.81900 22.17500 38.80500 1.000 39.66000 124 ARG A N 1
ATOM 838 C CA . ARG A 1 124 ? 11.95200 20.75600 39.10400 1.000 43.37000 124 ARG A CA 1
ATOM 839 C C . ARG A 1 124 ? 10.88300 19.96200 38.36900 1.000 40.18000 124 ARG A C 1
ATOM 840 O O . ARG A 1 124 ? 9.72800 20.38300 38.30000 1.000 37.67000 124 ARG A O 1
ATOM 848 N N . MET A 1 125 ? 11.27100 18.79500 37.85500 1.000 37.97000 125 MET A N 1
ATOM 849 C CA . MET A 1 125 ? 10.31200 17.80600 37.37600 1.000 42.29000 125 MET A CA 1
ATOM 850 C C . MET A 1 125 ? 10.40400 16.56200 38.26200 1.000 40.49000 125 MET A C 1
ATOM 851 O O . MET A 1 125 ? 11.21300 15.65600 37.99900 1.000 34.41000 125 MET A O 1
ATOM 856 N N . PRO A 1 126 ? 9.59900 16.48200 39.35300 1.000 40.25000 126 PRO A N 1
ATOM 857 C CA . PRO A 1 126 ? 9.75100 15.39100 40.32100 1.000 39.75000 126 PRO A CA 1
ATOM 858 C C . PRO A 1 126 ? 8.81900 14.22100 40.04800 1.000 40.76000 126 PRO A C 1
ATOM 859 O O . PRO A 1 126 ? 8.39800 13.53500 40.98700 1.000 45.92000 126 PRO A O 1
ATOM 863 N N . PHE A 1 127 ? 8.47800 13.99100 38.77900 1.000 39.75000 127 PHE A N 1
ATOM 864 C CA . PHE A 1 127 ? 7.56600 12.90200 38.43700 1.000 41.25000 127 PHE A CA 1
ATOM 865 C C . PHE A 1 127 ? 8.14700 11.55600 38.84100 1.000 41.51000 127 PHE A C 1
ATOM 866 O O . PHE A 1 127 ? 7.44200 10.71700 39.42300 1.000 38.65000 127 PHE A O 1
ATOM 874 N N . VAL A 1 128 ? 9.43600 11.33200 38.54000 1.000 36.40000 128 VAL A N 1
ATOM 875 C CA . VAL A 1 128 ? 10.04400 10.03700 38.83100 1.000 36.94000 128 VAL A CA 1
ATOM 876 C C . VAL A 1 128 ? 10.02000 9.76100 40.32200 1.000 40.60000 128 VAL A C 1
ATOM 877 O O . VAL A 1 128 ? 9.76100 8.63000 40.74500 1.000 42.14000 128 VAL A O 1
ATOM 881 N N . ALA A 1 129 ? 10.25400 10.79600 41.14200 1.000 38.00000 129 ALA A N 1
ATOM 882 C CA . ALA A 1 129 ? 10.26800 10.61900 42.58900 1.000 38.78000 129 ALA A CA 1
ATOM 883 C C . ALA A 1 129 ? 8.88500 10.27500 43.12500 1.000 43.98000 129 ALA A C 1
ATOM 884 O O . ALA A 1 129 ? 8.76700 9.65300 44.18600 1.000 41.29000 129 ALA A O 1
ATOM 886 N N . LEU A 1 130 ? 7.83000 10.69100 42.43400 1.000 39.82000 130 LEU A N 1
ATOM 887 C CA . LEU A 1 130 ? 6.48600 10.31900 42.84200 1.000 38.91000 130 LEU A CA 1
ATOM 888 C C . LEU A 1 130 ? 6.03700 9.02600 42.19300 1.000 40.31000 130 LEU A C 1
ATOM 889 O O . LEU A 1 130 ? 4.83400 8.74900 42.16300 1.000 39.32000 130 LEU A O 1
ATOM 894 N N . GLY A 1 131 ? 6.97400 8.23500 41.66600 1.000 35.93000 131 GLY A N 1
ATOM 895 C CA . GLY A 1 131 ? 6.60500 7.01200 40.98200 1.000 36.36000 131 GLY A CA 1
ATOM 896 C C . GLY A 1 131 ? 5.71800 7.23000 39.77500 1.000 39.14000 131 GLY A C 1
ATOM 897 O O . GLY A 1 131 ? 4.90200 6.35900 39.44200 1.000 40.27000 131 GLY A O 1
ATOM 898 N N . LEU A 1 132 ? 5.84800 8.37700 39.11400 1.000 31.74000 132 LEU A N 1
ATOM 899 C CA . LEU A 1 132 ? 5.06900 8.71800 37.93500 1.000 40.54000 132 LEU A CA 1
ATOM 900 C C . LEU A 1 132 ? 5.97500 8.66100 36.70300 1.000 40.71000 132 LEU A C 1
ATOM 901 O O . LEU A 1 132 ? 6.91100 7.84600 36.65700 1.000 41.72000 132 LEU A O 1
ATOM 906 N N . SER A 1 133 ? 5.71700 9.52100 35.73000 1.000 39.40000 133 SER A N 1
ATOM 907 C CA . SER A 1 133 ? 6.37900 9.43700 34.43600 1.000 38.71000 133 SER A CA 1
ATOM 908 C C . SER A 1 133 ? 6.31400 10.81600 33.79600 1.000 35.81000 133 SER A C 1
ATOM 909 O O . SER A 1 133 ? 5.56500 11.68100 34.26000 1.000 37.62000 133 SER A O 1
ATOM 912 N N . PRO A 1 134 ? 7.10000 11.06500 32.74700 1.000 39.68000 134 PRO A N 1
ATOM 913 C CA . PRO A 1 134 ? 7.18800 12.42700 32.19300 1.000 38.66000 134 PRO A CA 1
ATOM 914 C C . PRO A 1 134 ? 5.87000 12.88600 31.59200 1.000 35.96000 134 PRO A C 1
ATOM 915 O O . PRO A 1 134 ? 5.03900 12.08800 31.16000 1.000 39.27000 134 PRO A O 1
ATOM 919 N N . GLU A 1 135 ? 5.69100 14.20000 31.53600 1.000 39.76000 135 GLU A N 1
ATOM 920 C CA . GLU A 1 135 ? 4.51800 14.75300 30.86800 1.000 43.66000 135 GLU A CA 1
ATOM 921 C C . GLU A 1 135 ? 4.93200 15.98700 30.07500 1.000 44.14000 135 GLU A C 1
ATOM 922 O O . GLU A 1 135 ? 6.11000 16.33800 30.00500 1.000 42.42000 135 GLU A O 1
ATOM 928 N N . GLY A 1 136 ? 3.94700 16.63500 29.45000 1.000 46.13000 136 GLY A N 1
ATOM 929 C CA . GLY A 1 136 ? 4.18600 17.86100 28.70700 1.000 38.96000 136 GLY A CA 1
ATOM 930 C C . GLY A 1 136 ? 4.93400 17.70300 27.40000 1.000 41.29000 136 GLY A C 1
ATOM 931 O O . GLY A 1 136 ? 5.41200 18.70300 26.84800 1.000 39.05000 136 GLY A O 1
ATOM 932 N N . ALA A 1 137 ? 5.02100 16.48200 26.87200 1.000 35.35000 137 ALA A N 1
ATOM 933 C CA . ALA A 1 137 ? 5.94200 16.11400 25.79700 1.000 38.51000 137 ALA A CA 1
ATOM 934 C C . ALA A 1 137 ? 7.39500 16.34800 26.19000 1.000 33.53000 137 ALA A C 1
ATOM 935 O O . ALA A 1 137 ? 8.26700 16.44800 25.31900 1.000 35.97000 137 ALA A O 1
ATOM 937 N N . SER A 1 138 ? 7.66800 16.42600 27.49200 1.000 32.25000 138 SER A N 1
ATOM 938 C CA . SER A 1 138 ? 9.04300 16.58800 27.95600 1.000 35.06000 138 SER A CA 1
ATOM 939 C C . SER A 1 138 ? 9.93900 15.42300 27.54400 1.000 35.70000 138 SER A C 1
ATOM 940 O O . SER A 1 138 ? 11.13600 15.62500 27.30900 1.000 35.93000 138 SER A O 1
ATOM 943 N N . SER A 1 139 ? 9.40000 14.19900 27.47200 1.000 32.46000 139 SER A N 1
ATOM 944 C CA . SER A 1 139 ? 10.26000 13.06600 27.14000 1.000 34.74000 139 SER A CA 1
ATOM 945 C C . SER A 1 139 ? 10.72600 13.12200 25.69700 1.000 35.11000 139 SER A C 1
ATOM 946 O O . SER A 1 139 ? 11.74700 12.51800 25.36200 1.000 38.78000 139 SER A O 1
ATOM 949 N N . TYR A 1 140 ? 10.03100 13.87300 24.84700 1.000 35.89000 140 TYR A N 1
ATOM 950 C CA . TYR A 1 140 ? 10.45900 14.07900 23.47500 1.000 32.05000 140 TYR A CA 1
ATOM 951 C C . TYR A 1 140 ? 11.24600 15.37000 23.30900 1.000 35.93000 140 TYR A C 1
ATOM 952 O O . TYR A 1 140 ? 12.29900 15.37500 22.67900 1.000 37.98000 140 TYR A O 1
ATOM 961 N N . LEU A 1 141 ? 10.75400 16.47200 23.87200 1.000 36.06000 141 LEU A N 1
ATOM 962 C CA . LEU A 1 141 ? 11.36000 17.76200 23.57800 1.000 39.00000 141 LEU A CA 1
ATOM 963 C C . LEU A 1 141 ? 12.65800 17.95800 24.34400 1.000 35.85000 141 LEU A C 1
ATOM 964 O O . LEU A 1 141 ? 13.64700 18.43800 23.77800 1.000 37.61000 141 LEU A O 1
ATOM 969 N N . LEU A 1 142 ? 12.67200 17.57800 25.61900 1.000 32.01000 142 LEU A N 1
ATOM 970 C CA . LEU A 1 142 ? 13.81100 17.89500 26.46800 1.000 34.64000 142 LEU A CA 1
ATOM 971 C C . LEU A 1 142 ? 15.11500 17.29800 25.95800 1.000 32.89000 142 LEU A C 1
ATOM 972 O O . LEU A 1 142 ? 16.13100 18.00800 25.99500 1.000 38.67000 142 LEU A O 1
ATOM 977 N N . PRO A 1 143 ? 15.17200 16.04400 25.48000 1.000 37.94000 143 PRO A N 1
ATOM 978 C CA . PRO A 1 143 ? 16.42700 15.59300 24.84400 1.000 39.13000 143 PRO A CA 1
ATOM 979 C C . PRO A 1 143 ? 16.83300 16.45400 23.66300 1.000 38.71000 143 PRO A C 1
ATOM 980 O O . PRO A 1 143 ? 18.02900 16.72400 23.47900 1.000 39.95000 143 PRO A O 1
ATOM 984 N N . LEU A 1 144 ? 15.86200 16.93100 22.88200 1.000 35.17000 144 LEU A N 1
ATOM 985 C CA . LEU A 1 144 ? 16.18800 17.74300 21.71000 1.000 40.35000 144 LEU A CA 1
ATOM 986 C C . LEU A 1 144 ? 16.80100 19.08800 22.09600 1.000 37.83000 144 LEU A C 1
ATOM 987 O O . LEU A 1 144 ? 17.76600 19.52900 21.46800 1.000 40.89000 144 LEU A O 1
ATOM 992 N N . ILE A 1 145 ? 16.26000 19.76800 23.11100 1.000 40.64000 145 ILE A N 1
ATOM 993 C CA . ILE A 1 145 ? 16.75500 21.11300 23.41300 1.000 40.28000 145 ILE A CA 1
ATOM 994 C C . ILE A 1 145 ? 17.87500 21.11700 24.44200 1.000 43.35000 145 ILE A C 1
ATOM 995 O O . ILE A 1 145 ? 18.66500 22.07300 24.47900 1.000 39.91000 145 ILE A O 1
ATOM 1000 N N . ALA A 1 146 ? 17.97700 20.08300 25.27800 1.000 37.15000 146 ALA A N 1
ATOM 1001 C CA . ALA A 1 146 ? 18.96400 20.08600 26.33900 1.000 35.51000 146 ALA A CA 1
ATOM 1002 C C . ALA A 1 146 ? 20.09100 19.08000 26.12600 1.000 33.30000 146 ALA A C 1
ATOM 1003 O O . ALA A 1 146 ? 21.04900 19.07900 26.90400 1.000 34.92000 146 ALA A O 1
ATOM 1005 N N . GLY A 1 147 ? 20.01900 18.24200 25.09200 1.000 36.16000 147 GLY A N 1
ATOM 1006 C CA . GLY A 1 147 ? 20.89300 17.08100 25.00000 1.000 35.24000 147 GLY A CA 1
ATOM 1007 C C . GLY A 1 147 ? 20.41800 15.97200 25.91800 1.000 34.54000 147 GLY A C 1
ATOM 1008 O O . GLY A 1 147 ? 19.77200 16.23900 26.93800 1.000 33.92000 147 GLY A O 1
ATOM 1009 N N . SER A 1 148 ? 20.73800 14.72100 25.58300 1.000 33.51000 148 SER A N 1
ATOM 1010 C CA . SER A 1 148 ? 20.18400 13.59800 26.33700 1.000 36.98000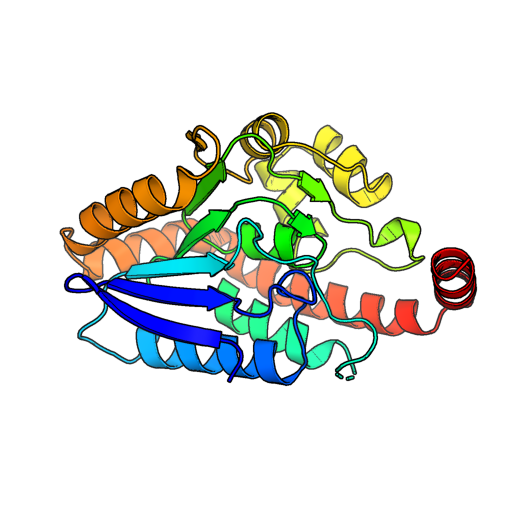 148 SER A CA 1
ATOM 1011 C C . SER A 1 148 ? 20.80600 13.48800 27.71800 1.000 36.28000 148 SER A C 1
ATOM 1012 O O . SER A 1 148 ? 20.12300 13.09800 28.67300 1.000 35.36000 148 SER A O 1
ATOM 1015 N N . LYS A 1 149 ? 22.10100 13.79100 27.84500 1.000 29.89000 149 LYS A N 1
ATOM 1016 C CA . LYS A 1 149 ? 22.71600 13.79700 29.16700 1.000 33.84000 149 LYS A CA 1
ATOM 1017 C C . LYS A 1 149 ? 21.89700 14.64200 30.13100 1.000 34.51000 149 LYS A C 1
ATOM 1018 O O . LYS A 1 149 ? 21.42200 14.15100 31.15800 1.000 38.80000 149 LYS A O 1
ATOM 1024 N N . ARG A 1 150 ? 21.67100 15.91100 29.78500 1.000 35.19000 150 ARG A N 1
ATOM 1025 C CA . ARG A 1 150 ? 20.99000 16.81300 30.71000 1.000 37.38000 150 ARG A CA 1
ATOM 1026 C C . ARG A 1 150 ? 19.51400 16.43600 30.89000 1.000 36.36000 150 ARG A C 1
ATOM 1027 O O . ARG A 1 150 ? 18.97700 16.54200 32.00000 1.000 38.23000 150 ARG A O 1
ATOM 1035 N N . ALA A 1 151 ? 18.84700 15.97900 29.82400 1.000 31.13000 151 ALA A N 1
ATOM 1036 C CA . ALA A 1 151 ? 17.46800 15.49600 29.95400 1.000 36.62000 151 ALA A CA 1
ATOM 1037 C C . ALA A 1 151 ? 17.35600 14.33800 30.94700 1.000 40.05000 151 ALA A C 1
ATOM 1038 O O . ALA A 1 151 ? 16.35900 14.23800 31.67500 1.000 36.38000 151 ALA A O 1
ATOM 1040 N N . ALA A 1 152 ? 18.38100 13.47600 31.01500 1.000 35.07000 152 ALA A N 1
ATOM 1041 C CA . ALA A 1 152 ? 18.36900 12.36900 31.96900 1.000 39.75000 152 ALA A CA 1
ATOM 1042 C C . ALA A 1 152 ? 18.52300 12.85000 33.42000 1.000 41.48000 152 ALA A C 1
ATOM 1043 O O . ALA A 1 152 ? 17.84100 12.33200 34.31600 1.000 38.91000 152 ALA A O 1
ATOM 1045 N N . GLU A 1 153 ? 19.40300 13.82800 33.68700 1.000 33.56000 153 GLU A N 1
ATOM 1046 C CA . GLU A 1 153 ? 19.54400 14.30700 35.06600 1.000 40.21000 153 GLU A CA 1
ATOM 1047 C C . GLU A 1 153 ? 18.26200 14.98900 35.53000 1.000 40.87000 153 GLU A C 1
ATOM 1048 O O . GLU A 1 153 ? 17.85200 14.83700 36.68500 1.000 44.87000 153 GLU A O 1
ATOM 1054 N N . LEU A 1 154 ? 17.58800 15.70400 34.63100 1.000 38.48000 154 LEU A N 1
ATOM 1055 C CA . LEU A 1 154 ? 16.39200 16.44300 35.02800 1.000 37.58000 154 LEU A CA 1
ATOM 1056 C C . LEU A 1 154 ? 15.15900 15.54400 35.12400 1.000 40.99000 154 LEU A C 1
ATOM 1057 O O . LEU A 1 154 ? 14.37900 15.66300 36.07500 1.000 44.00000 154 LEU A O 1
ATOM 1062 N N . LEU A 1 155 ? 14.95000 14.64600 34.16000 1.000 35.71000 155 LEU A N 1
ATOM 1063 C CA . LEU A 1 155 ? 13.73400 13.84000 34.21000 1.000 38.23000 155 LEU A CA 1
ATOM 1064 C C . LEU A 1 155 ? 13.92500 12.52900 34.96400 1.000 41.85000 155 LEU A C 1
ATOM 1065 O O . LEU A 1 155 ? 13.06900 12.15600 35.77400 1.000 41.84000 155 LEU A O 1
ATOM 1070 N N . MET A 1 156 ? 15.04200 11.83600 34.73600 1.000 42.20000 156 MET A N 1
ATOM 1071 C CA . MET A 1 156 ? 15.26900 10.53100 35.35100 1.000 41.53000 156 MET A CA 1
ATOM 1072 C C . MET A 1 156 ? 15.63100 10.65100 36.83100 1.000 44.42000 156 MET A C 1
ATOM 1073 O O . MET A 1 156 ? 15.12700 9.88100 37.65700 1.000 45.96000 156 MET A O 1
ATOM 1078 N N . LEU A 1 157 ? 16.49600 11.60500 37.18500 1.000 42.53000 157 LEU A N 1
ATOM 1079 C CA . LEU A 1 157 ? 16.81200 11.90300 38.58000 1.000 42.65000 157 LEU A CA 1
ATOM 1080 C C . LEU A 1 157 ? 15.83700 12.87300 39.22100 1.000 43.60000 157 LEU A C 1
ATOM 1081 O O . LEU A 1 157 ? 15.70800 12.86700 40.44900 1.000 45.12000 157 LEU A O 1
ATOM 1086 N N . GLY A 1 158 ? 15.16900 13.71300 38.43200 1.000 46.82000 158 GLY A N 1
ATOM 1087 C CA . GLY A 1 158 ? 14.28500 14.71800 39.00400 1.000 41.26000 158 GLY A CA 1
ATOM 1088 C C . GLY A 1 158 ? 15.00200 15.70300 39.90000 1.000 47.25000 158 GLY A C 1
ATOM 1089 O O . GLY A 1 158 ? 14.51500 16.00600 40.99600 1.000 51.13000 158 GLY A O 1
ATOM 1090 N N . GLU A 1 159 ? 16.16300 16.19700 39.46600 1.000 48.89000 159 GLU A N 1
ATOM 1091 C CA . GLU A 1 159 ? 16.89500 17.19900 40.23400 1.000 53.23000 159 GLU A CA 1
ATOM 1092 C C . GLU A 1 159 ? 16.22300 18.56100 40.13900 1.000 48.43000 159 GLU A C 1
ATOM 1093 O O . GLU A 1 159 ? 15.81700 18.99000 39.05200 1.000 38.84000 159 GLU A O 1
ATOM 1099 N N . ALA A 1 160 ? 16.09600 19.22700 41.29200 1.000 46.89000 160 ALA A N 1
ATOM 1100 C CA . ALA A 1 160 ? 15.81600 20.65700 41.33300 1.000 38.84000 160 ALA A CA 1
ATOM 1101 C C . ALA A 1 160 ? 16.91800 21.42800 40.62000 1.000 42.71000 160 ALA A C 1
ATOM 1102 O O . ALA A 1 160 ? 18.09100 21.03600 40.63700 1.000 46.30000 160 ALA A O 1
ATOM 1104 N N . PHE A 1 161 ? 16.55100 22.54300 39.98800 1.000 38.00000 161 PHE A N 1
ATOM 1105 C CA . PHE A 1 161 ? 17.58400 23.32700 39.32200 1.000 40.08000 161 PHE A CA 1
ATOM 1106 C C . PHE A 1 161 ? 17.17200 24.78600 39.21900 1.000 38.89000 161 PHE A C 1
ATOM 1107 O O . PHE A 1 161 ? 15.98300 25.12000 39.22100 1.000 39.35000 161 PHE A O 1
ATOM 1115 N N . GLY A 1 162 ? 18.19000 25.65400 39.12900 1.000 41.93000 162 GLY A N 1
ATOM 1116 C CA . GLY A 1 162 ? 18.01700 27.08800 39.08600 1.000 39.25000 162 GLY A CA 1
ATOM 1117 C C . GLY A 1 162 ? 17.90000 27.61600 37.66600 1.000 44.32000 162 GLY A C 1
ATOM 1118 O O . GLY A 1 162 ? 17.91800 26.84800 36.69600 1.000 42.67000 162 GLY A O 1
ATOM 1119 N N . PRO A 1 163 ? 17.78800 28.94300 37.51500 1.000 43.83000 163 PRO A N 1
ATOM 1120 C CA . PRO A 1 163 ? 17.54800 29.50400 36.16500 1.000 43.19000 163 PRO A CA 1
ATOM 1121 C C . PRO A 1 163 ? 18.74700 29.37800 35.23000 1.000 47.02000 163 PRO A C 1
ATOM 1122 O O . PRO A 1 163 ? 18.56000 29.26100 34.00800 1.000 36.03000 163 PRO A O 1
ATOM 1126 N N . GLU A 1 164 ? 19.97400 29.41300 35.76000 1.000 44.64000 164 GLU A N 1
ATOM 1127 C CA . GLU A 1 164 ? 21.14300 29.30500 34.89300 1.000 44.50000 164 GLU A CA 1
ATOM 1128 C C . GLU A 1 164 ? 21.18700 27.94000 34.21800 1.000 44.06000 164 GLU A C 1
ATOM 1129 O O . GLU A 1 164 ? 21.38400 27.84200 33.00100 1.000 43.73000 164 GLU A O 1
ATOM 1135 N N . ILE A 1 165 ? 20.97300 26.87200 34.98700 1.000 43.11000 165 ILE A N 1
ATOM 1136 C CA . ILE A 1 165 ? 20.83600 25.55900 34.37700 1.000 45.00000 165 ILE A CA 1
ATOM 1137 C C . ILE A 1 165 ? 19.62800 25.52700 33.45600 1.000 45.25000 165 ILE A C 1
ATOM 1138 O O . ILE A 1 165 ? 19.64900 24.85600 32.41600 1.000 44.10000 165 ILE A O 1
ATOM 1143 N N . ALA A 1 166 ? 18.55600 26.24800 33.80900 1.000 42.14000 166 ALA A N 1
ATOM 1144 C CA . ALA A 1 166 ? 17.38600 26.24900 32.93900 1.000 42.81000 166 ALA A CA 1
ATOM 1145 C C . ALA A 1 166 ? 17.70200 26.93300 31.60300 1.000 39.15000 166 ALA A C 1
ATOM 1146 O O . ALA A 1 166 ? 17.29700 26.43900 30.54400 1.000 39.19000 166 ALA A O 1
ATOM 1148 N N . HIS A 1 167 ? 18.46300 28.03400 31.63000 1.000 38.56000 167 HIS A N 1
ATOM 1149 C CA . HIS A 1 167 ? 19.01800 28.61400 30.40300 1.000 42.93000 167 HIS A CA 1
ATOM 1150 C C . HIS A 1 167 ? 19.84200 27.58500 29.63900 1.000 42.81000 167 HIS A C 1
ATOM 1151 O O . HIS A 1 167 ? 19.57000 27.30300 28.46600 1.000 41.45000 167 HIS A O 1
ATOM 1158 N N . GLU A 1 168 ? 20.84200 26.99400 30.30200 1.000 43.23000 168 GLU A N 1
ATOM 1159 C CA . GLU A 1 168 ? 21.73400 26.04500 29.63100 1.000 48.05000 168 GLU A CA 1
ATOM 1160 C C . GLU A 1 168 ? 20.96700 24.85900 29.06200 1.000 45.57000 168 GLU A C 1
ATOM 1161 O O . GLU A 1 168 ? 21.40700 24.27500 28.07200 1.000 47.64000 168 GLU A O 1
ATOM 1167 N N . ALA A 1 169 ? 19.81300 24.51200 29.63700 1.000 42.31000 169 ALA A N 1
ATOM 1168 C CA . ALA A 1 169 ? 19.03200 23.37600 29.16600 1.000 36.69000 169 ALA A CA 1
ATOM 1169 C C . ALA A 1 169 ? 17.97300 23.75900 28.13300 1.000 40.67000 169 ALA A C 1
ATOM 1170 O O . ALA A 1 169 ? 17.10600 22.93500 27.81300 1.000 39.55000 169 ALA A O 1
ATOM 1172 N N . GLY A 1 170 ? 18.00900 24.98400 27.61600 1.000 34.34000 170 GLY A N 1
ATOM 1173 C CA . GLY A 1 170 ? 17.06300 25.33600 26.58200 1.000 36.54000 170 GLY A CA 1
ATOM 1174 C C . GLY A 1 170 ? 15.66300 25.61800 27.06600 1.000 35.43000 170 GLY A C 1
ATOM 1175 O O . GLY A 1 170 ? 14.73900 25.62200 26.25800 1.000 37.02000 170 GLY A O 1
ATOM 1176 N N . LEU A 1 171 ? 15.47600 25.87000 28.36500 1.000 36.25000 171 LEU A N 1
ATOM 1177 C CA . LEU A 1 171 ? 14.17000 26.26200 28.87600 1.000 36.53000 171 LEU A CA 1
ATOM 1178 C C . LEU A 1 171 ? 13.99300 27.77000 28.96200 1.000 38.98000 171 LEU A C 1
ATOM 1179 O O . LEU A 1 171 ? 12.85000 28.23700 29.04500 1.000 39.06000 171 LEU A O 1
ATOM 1184 N N . LEU A 1 172 ? 15.08100 28.54400 28.93800 1.000 36.91000 172 LEU A N 1
ATOM 1185 C CA . LEU A 1 172 ? 14.97800 29.98900 29.12100 1.000 40.47000 172 LEU A CA 1
ATOM 1186 C C . LEU A 1 172 ? 15.83900 30.72900 28.10600 1.000 38.83000 172 LEU A C 1
ATOM 1187 O O . LEU A 1 172 ? 17.01100 30.38700 27.89700 1.000 37.32000 172 LEU A O 1
ATOM 1192 N N . ASN A 1 173 ? 15.26900 31.78400 27.52100 1.000 33.50000 173 ASN A N 1
ATOM 1193 C CA . ASN A 1 173 ? 16.08800 32.69200 26.72600 1.000 37.80000 173 ASN A CA 1
ATOM 1194 C C . ASN A 1 173 ? 17.10800 33.43600 27.59100 1.000 44.52000 173 ASN A C 1
ATOM 1195 O O . ASN A 1 173 ? 18.27800 33.55100 27.21000 1.000 45.44000 173 ASN A O 1
ATOM 1200 N N . ALA A 1 174 ? 16.69700 33.94700 28.75300 1.000 37.08000 174 ALA A N 1
ATOM 1201 C CA . ALA A 1 174 ? 17.62400 34.71900 29.57700 1.000 44.47000 174 ALA A CA 1
ATOM 1202 C C . ALA A 1 174 ? 17.18400 34.72600 31.03800 1.000 43.58000 174 ALA A C 1
ATOM 1203 O O . ALA A 1 174 ? 16.00200 34.57000 31.34800 1.000 44.34000 174 ALA A O 1
ATOM 1205 N N . VAL A 1 175 ? 18.15800 34.93000 31.92400 1.000 45.73000 175 VAL A N 1
ATOM 1206 C CA . VAL A 1 175 ? 17.93500 35.10200 33.35700 1.000 45.53000 175 VAL A CA 1
ATOM 1207 C C . VAL A 1 175 ? 18.09900 36.57700 33.69300 1.000 41.38000 175 VAL A C 1
ATOM 1208 O O . VAL A 1 175 ? 19.12300 37.18100 33.36300 1.000 46.29000 175 VAL A O 1
ATOM 1212 N N . THR A 1 176 ? 17.09600 37.15100 34.33600 1.000 40.54000 176 THR A N 1
ATOM 1213 C CA . THR A 1 176 ? 17.11000 38.49300 34.89000 1.000 43.88000 176 THR A CA 1
ATOM 1214 C C . THR A 1 176 ? 17.43300 38.43800 36.37400 1.000 47.16000 176 THR A C 1
ATOM 1215 O O . THR A 1 176 ? 17.45300 37.36200 36.98200 1.000 48.08000 176 THR A O 1
ATOM 1219 N N . PRO A 1 177 ? 17.67100 39.58600 37.00900 1.000 46.21000 177 PRO A N 1
ATOM 1220 C CA . PRO A 1 177 ? 17.74200 39.58900 38.47600 1.000 47.93000 177 PRO A CA 1
ATOM 1221 C C . PRO A 1 177 ? 16.38200 39.24900 39.06600 1.000 42.87000 177 PRO A C 1
ATOM 1222 O O . PRO A 1 177 ? 15.3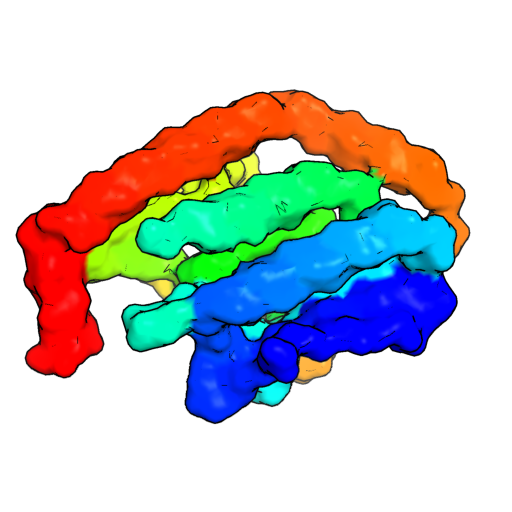7800 39.15400 38.36200 1.000 42.63000 177 PRO A O 1
ATOM 1226 N N . GLU A 1 178 ? 16.35100 39.05800 40.38500 1.000 47.11000 178 GLU A N 1
ATOM 1227 C CA . GLU A 1 178 ? 15.11700 38.62400 41.02600 1.000 44.64000 178 GLU A CA 1
ATOM 1228 C C . GLU A 1 178 ? 14.02900 39.67800 40.89600 1.000 44.48000 178 GLU A C 1
ATOM 1229 O O . GLU A 1 178 ? 14.26500 40.87000 41.10000 1.000 44.04000 178 GLU A O 1
ATOM 1235 N N . GLY A 1 179 ? 12.82000 39.22100 40.56700 1.000 46.22000 179 GLY A N 1
ATOM 1236 C CA . GLY A 1 179 ? 11.69200 40.09600 40.33200 1.000 39.62000 179 GLY A CA 1
ATOM 1237 C C . GLY A 1 179 ? 11.69200 40.79600 38.98800 1.000 39.49000 179 GLY A C 1
ATOM 1238 O O . GLY A 1 179 ? 10.75700 41.55200 38.70500 1.000 41.34000 179 GLY A O 1
ATOM 1239 N N . GLY A 1 180 ? 12.71100 40.59100 38.15600 1.000 43.12000 180 GLY A N 1
ATOM 1240 C CA . GLY A 1 180 ? 12.80400 41.29000 36.88700 1.000 43.16000 180 GLY A CA 1
ATOM 1241 C C . GLY A 1 180 ? 12.36000 40.53500 35.64600 1.000 41.76000 180 GLY A C 1
ATOM 1242 O O . GLY A 1 180 ? 12.49200 41.07100 34.54000 1.000 41.64000 180 GLY A O 1
ATOM 1243 N N . ALA A 1 181 ? 11.82900 39.313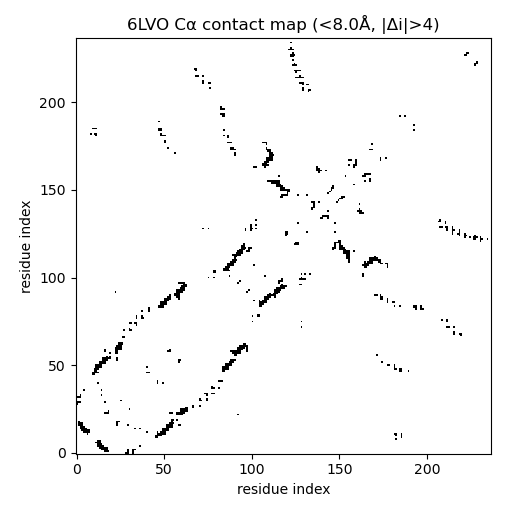00 35.78400 1.000 39.44000 181 ALA A N 1
ATOM 1244 C CA . ALA A 1 181 ? 11.49800 38.51900 34.59900 1.000 39.35000 181 ALA A CA 1
ATOM 1245 C C . ALA A 1 181 ? 10.26300 39.06100 33.87600 1.000 38.63000 181 ALA A C 1
ATOM 1246 O O . ALA A 1 181 ? 10.19300 39.01000 32.64300 1.000 36.75000 181 ALA A O 1
ATOM 1248 N N . LEU A 1 182 ? 9.27900 39.57400 34.62100 1.000 36.66000 182 LEU A N 1
ATOM 1249 C CA . LEU A 1 182 ? 8.06100 40.06800 33.98300 1.000 37.97000 182 LEU A CA 1
ATOM 1250 C C . LEU A 1 182 ? 8.32900 41.32000 33.14700 1.000 37.09000 182 LEU A C 1
ATOM 1251 O O . LEU A 1 182 ? 7.75600 41.47900 32.06300 1.000 39.41000 182 LEU A O 1
ATOM 1256 N N . ALA A 1 183 ? 9.20600 42.20700 33.62300 1.000 33.66000 183 ALA A N 1
ATOM 1257 C CA . ALA A 1 183 ? 9.53100 43.41500 32.86500 1.000 40.84000 183 ALA A CA 1
ATOM 1258 C C . ALA A 1 183 ? 10.18700 43.06900 31.53900 1.000 38.13000 183 ALA A C 1
ATOM 1259 O O . ALA A 1 183 ? 9.87900 43.67700 30.50800 1.000 33.92000 183 ALA A O 1
ATOM 1261 N N . LEU A 1 184 ? 11.11500 42.10700 31.55300 1.000 37.64000 184 LEU A N 1
ATOM 1262 C CA . LEU A 1 184 ? 11.74500 41.67300 30.31300 1.000 40.35000 184 LEU A CA 1
ATOM 1263 C C . LEU A 1 184 ? 10.74300 40.96500 29.41400 1.000 40.68000 184 LEU A C 1
ATOM 1264 O O . LEU A 1 184 ? 10.73200 41.17900 28.19300 1.000 40.43000 184 LEU A O 1
ATOM 1269 N N . ALA A 1 185 ? 9.88800 40.12100 30.00400 1.000 40.53000 185 ALA A N 1
ATOM 1270 C CA . ALA A 1 185 ? 8.88900 39.40900 29.21500 1.000 41.89000 185 ALA A CA 1
ATOM 1271 C C . ALA A 1 185 ? 7.98400 40.38800 28.48000 1.000 40.92000 185 ALA A C 1
ATOM 1272 O O . ALA A 1 185 ? 7.68300 40.19800 27.29700 1.000 35.94000 185 ALA A O 1
ATOM 1274 N N . ILE A 1 186 ? 7.56800 41.45800 29.16500 1.000 41.28000 186 ILE A N 1
ATOM 1275 C CA . ILE A 1 186 ? 6.67600 42.44700 28.56900 1.000 41.14000 186 ILE A CA 1
ATOM 1276 C C . ILE A 1 186 ? 7.39000 43.21000 27.46600 1.000 40.28000 186 ILE A C 1
ATOM 1277 O O . ILE A 1 186 ? 6.80800 43.48900 26.41300 1.000 39.42000 186 ILE A O 1
ATOM 1282 N N . 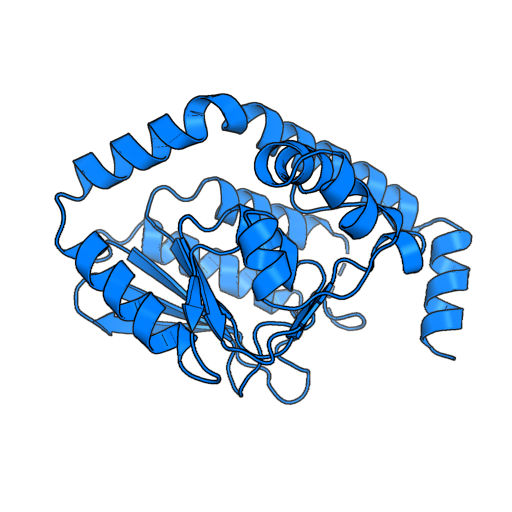GLU A 1 187 ? 8.66600 43.54300 27.68500 1.000 39.59000 187 GLU A N 1
ATOM 1283 C CA . GLU A 1 187 ? 9.47500 44.18000 26.65200 1.000 41.02000 187 GLU A CA 1
ATOM 1284 C C . GLU A 1 187 ? 9.51400 43.33000 25.38400 1.000 39.77000 187 GLU A C 1
ATOM 1285 O O . GLU A 1 187 ? 9.30600 43.83600 24.27800 1.000 39.05000 187 GLU A O 1
ATOM 1291 N N . LYS A 1 188 ? 9.76700 42.03300 25.52400 1.000 37.24000 188 LYS A N 1
ATOM 1292 C CA . LYS A 1 188 ? 9.87300 41.19500 24.33500 1.000 40.26000 188 LYS A CA 1
ATOM 1293 C C . LYS A 1 188 ? 8.51400 41.01300 23.66800 1.000 37.35000 188 LYS A C 1
ATOM 1294 O O . LYS A 1 188 ? 8.42100 41.00600 22.43600 1.000 40.67000 188 LYS A O 1
ATOM 1300 N N . ALA A 1 189 ? 7.44500 40.91200 24.45900 1.000 33.80000 189 ALA A N 1
ATOM 1301 C CA . ALA A 1 189 ? 6.10500 40.83700 23.88400 1.000 39.50000 189 ALA A CA 1
ATOM 1302 C C . ALA A 1 189 ? 5.75900 42.11000 23.11400 1.000 40.31000 189 ALA A C 1
ATOM 1303 O O . ALA A 1 189 ? 5.14300 42.04700 22.04300 1.000 40.54000 189 ALA A O 1
ATOM 1305 N N . ARG A 1 190 ? 6.15800 43.27200 23.64000 1.000 38.27000 190 ARG A N 1
ATOM 1306 C CA . ARG A 1 190 ? 5.97500 44.52900 22.91900 1.000 43.27000 190 ARG A CA 1
ATOM 1307 C C . ARG A 1 190 ? 6.66000 44.49400 21.56100 1.000 39.95000 190 ARG A C 1
ATOM 1308 O O . ARG A 1 190 ? 6.06700 44.88500 20.55000 1.000 41.12000 190 ARG A O 1
ATOM 1316 N N . ALA A 1 191 ? 7.91600 44.04100 21.52100 1.000 36.68000 191 ALA A N 1
ATOM 1317 C CA . ALA A 1 191 ? 8.62800 43.94100 20.24400 1.000 41.36000 191 ALA A CA 1
ATOM 1318 C C . ALA A 1 191 ? 7.94700 42.94400 19.30600 1.000 37.23000 191 ALA A C 1
ATOM 1319 O O . ALA A 1 191 ? 7.85800 43.17900 18.09800 1.000 40.97000 191 ALA A O 1
ATOM 1321 N N . LEU A 1 192 ? 7.44900 41.83100 19.84600 1.000 38.22000 192 LEU A N 1
ATOM 1322 C CA . LEU A 1 192 ? 6.65300 40.90400 19.03800 1.000 40.07000 192 LEU A CA 1
ATOM 1323 C C . LEU A 1 192 ? 5.39000 41.57200 18.50100 1.000 39.07000 192 LEU A C 1
ATOM 1324 O O . LEU A 1 192 ? 5.04700 41.41300 17.32200 1.000 34.96000 192 LEU A O 1
ATOM 1329 N N . ALA A 1 193 ? 4.69500 42.33700 19.34800 1.000 36.44000 193 ALA A N 1
ATOM 1330 C CA . ALA A 1 193 ? 3.45500 42.97300 18.92000 1.000 36.90000 193 ALA A CA 1
ATOM 1331 C C . ALA A 1 193 ? 3.70500 44.07100 17.89200 1.000 39.58000 193 ALA A C 1
ATOM 1332 O O . ALA A 1 193 ? 2.83700 44.33800 17.05100 1.000 39.81000 193 ALA A O 1
ATOM 1334 N N . ALA A 1 194 ? 4.87500 44.71200 17.92800 1.000 32.26000 194 ALA A N 1
ATOM 1335 C CA . ALA A 1 194 ? 5.16100 45.72600 16.92400 1.000 38.66000 194 ALA A CA 1
ATOM 1336 C C . ALA A 1 194 ? 5.49300 45.14000 15.54600 1.000 41.65000 194 ALA A C 1
ATOM 1337 O O . ALA A 1 194 ? 5.51000 45.89200 14.57100 1.000 46.67000 194 ALA A O 1
ATOM 1339 N N . LEU A 1 195 ? 5.73700 43.82400 15.43100 1.000 36.64000 195 LEU A N 1
ATOM 1340 C CA . LEU A 1 195 ? 6.13000 43.20800 14.16800 1.000 40.46000 195 LEU A CA 1
ATOM 1341 C C . LEU A 1 195 ? 4.90400 42.82900 13.33600 1.000 38.63000 195 LEU A C 1
ATOM 1342 O O . LEU A 1 195 ? 3.78900 42.76300 13.85200 1.000 38.01000 195 LEU A O 1
ATOM 1347 N N . PRO A 1 196 ? 5.06900 42.58200 12.03800 1.000 40.65000 196 PRO A N 1
ATOM 1348 C CA . PRO A 1 196 ? 3.91200 42.19900 11.20000 1.000 38.38000 196 PRO A CA 1
ATOM 1349 C C . PRO A 1 196 ? 3.34800 40.86100 11.64000 1.000 37.54000 196 PRO A C 1
ATOM 1350 O O . PRO A 1 196 ? 4.02200 39.82200 11.50800 1.000 37.97000 196 PRO A O 1
ATOM 1354 N N . PRO A 1 197 ? 2.10700 40.84700 12.14100 1.000 34.74000 197 PRO A N 1
ATOM 1355 C CA . PRO A 1 197 ? 1.60700 39.64900 12.84100 1.000 32.69000 197 PRO A CA 1
ATOM 1356 C C . PRO A 1 197 ? 1.48700 38.41700 11.97100 1.000 35.55000 197 PRO A C 1
ATOM 1357 O O . PRO A 1 197 ? 1.75100 37.31300 12.46300 1.000 37.21000 197 PRO A O 1
ATOM 1361 N N . GLN A 1 198 ? 1.04600 38.54600 10.71700 1.000 37.99000 198 GLN A N 1
ATOM 1362 C CA . GLN A 1 198 ? 0.95400 37.35400 9.88000 1.000 38.23000 198 GLN A CA 1
ATOM 1363 C C . GLN A 1 198 ? 2.33000 36.73400 9.69900 1.000 39.70000 198 GLN A C 1
ATOM 1364 O O . GLN A 1 198 ? 2.48800 35.50600 9.75700 1.000 34.29000 198 GLN A O 1
ATOM 1370 N N . SER A 1 199 ? 3.34300 37.58200 9.52300 1.000 37.93000 199 SER A N 1
ATOM 1371 C CA . SER A 1 199 ? 4.70400 37.09800 9.34500 1.000 38.55000 199 SER A CA 1
ATOM 1372 C C . SER A 1 199 ? 5.21400 36.44100 10.61900 1.000 40.24000 199 SER A C 1
ATOM 1373 O O . SER A 1 199 ? 5.91300 35.41700 10.57000 1.000 40.45000 199 SER A O 1
ATOM 1376 N N . VAL A 1 200 ? 4.85300 36.99900 11.77400 1.000 38.29000 200 VAL A N 1
ATOM 1377 C CA . VAL A 1 200 ? 5.22800 36.37200 13.03500 1.000 36.21000 200 VAL A CA 1
ATOM 1378 C C . VAL A 1 200 ? 4.56900 35.00700 13.15400 1.000 34.96000 200 VAL A C 1
ATOM 1379 O O . VAL A 1 200 ? 5.21100 34.02600 13.54700 1.000 34.51000 200 VAL A O 1
ATOM 1383 N N . ALA A 1 201 ? 3.28200 34.91700 12.79300 1.000 36.16000 201 ALA A N 1
ATOM 1384 C CA . ALA A 1 201 ? 2.56600 33.64900 12.91500 1.000 38.02000 201 ALA A CA 1
ATOM 1385 C C . ALA A 1 201 ? 3.14000 32.60900 11.97100 1.000 36.03000 201 ALA A C 1
ATOM 1386 O O . ALA A 1 201 ? 3.31700 31.44500 12.35300 1.000 34.98000 201 ALA A O 1
ATOM 1388 N N . LEU A 1 202 ? 3.43200 33.01100 10.73300 1.000 36.01000 202 LEU A N 1
ATOM 1389 C CA . LEU A 1 202 ? 3.97800 32.06100 9.77400 1.000 38.40000 202 LEU A CA 1
ATOM 1390 C C . LEU A 1 202 ? 5.32900 31.54400 10.24100 1.000 36.12000 202 LEU A C 1
ATOM 1391 O O . LEU A 1 202 ? 5.61700 30.35100 10.12900 1.000 37.39000 202 LEU A O 1
ATOM 1396 N N . THR A 1 203 ? 6.15400 32.42400 10.80800 1.000 39.06000 203 THR A N 1
ATOM 1397 C CA . THR A 1 203 ? 7.47000 32.00300 11.27100 1.000 39.36000 203 THR A CA 1
ATOM 1398 C C . THR A 1 203 ? 7.34900 31.00700 12.41600 1.000 38.02000 203 THR A C 1
ATOM 1399 O O . THR A 1 203 ? 8.02700 29.97200 12.42300 1.000 34.37000 203 THR A O 1
ATOM 1403 N N . LYS A 1 204 ? 6.46800 31.28900 13.38300 1.000 36.40000 204 LYS A N 1
ATOM 1404 C CA . LYS A 1 204 ? 6.31700 30.38200 14.51900 1.000 37.99000 204 LYS A CA 1
ATOM 1405 C C . LYS A 1 204 ? 5.84800 29.00900 14.05300 1.000 38.65000 204 LYS A C 1
ATOM 1406 O O . LYS A 1 204 ? 6.33500 27.98000 14.53500 1.000 35.59000 204 LYS A O 1
ATOM 1412 N N . MET A 1 205 ? 4.90500 28.98700 13.10600 1.000 35.03000 205 MET A N 1
ATOM 1413 C CA . MET A 1 205 ? 4.38900 27.73700 12.56500 1.000 38.01000 205 MET A CA 1
ATOM 1414 C C . MET A 1 205 ? 5.48400 26.94400 11.86600 1.000 38.34000 205 MET A C 1
ATOM 1415 O O . MET A 1 205 ? 5.55800 25.71900 12.02500 1.000 37.00000 205 MET A O 1
ATOM 1420 N N . LEU A 1 206 ? 6.32700 27.61700 11.06400 1.000 35.28000 206 LEU A N 1
ATOM 1421 C CA . LEU A 1 206 ? 7.43300 26.91700 10.40000 1.000 36.17000 206 LEU A CA 1
ATOM 1422 C C . LEU A 1 206 ? 8.48000 26.43300 11.40800 1.000 40.16000 206 LEU A C 1
ATOM 1423 O O . LEU A 1 206 ? 9.00900 25.31700 11.28000 1.000 35.58000 206 LEU A O 1
ATOM 1428 N N . LEU A 1 207 ? 8.78200 27.25200 12.42500 1.000 37.08000 207 LEU A N 1
ATOM 1429 C CA . LEU A 1 207 ? 9.69600 26.81500 13.48000 1.000 38.53000 207 LEU A CA 1
ATOM 1430 C C . LEU A 1 207 ? 9.21600 25.52200 14.12900 1.000 36.79000 207 LEU A C 1
ATOM 1431 O O . LEU A 1 207 ? 10.02400 24.66100 14.48000 1.000 33.87000 207 LEU A O 1
ATOM 1436 N N . LYS A 1 208 ? 7.90300 25.35800 14.28000 1.000 37.00000 208 LYS A N 1
ATOM 1437 C CA . LYS A 1 208 ? 7.34800 24.22300 14.99800 1.000 35.33000 208 LYS A CA 1
ATOM 1438 C C . LYS A 1 208 ? 6.86300 23.12100 14.06200 1.000 38.19000 208 LYS A C 1
ATOM 1439 O O . LYS A 1 208 ? 6.35400 22.09400 14.52500 1.000 39.34000 208 LYS A O 1
ATOM 1445 N N . ARG A 1 209 ? 7.05800 23.29400 12.76000 1.000 38.03000 209 ARG A N 1
ATOM 1446 C CA . ARG A 1 209 ? 6.47200 22.38100 11.77800 1.000 39.55000 209 ARG A CA 1
ATOM 1447 C C . ARG A 1 209 ? 7.00200 20.95100 11.92500 1.000 40.15000 209 ARG A C 1
ATOM 1448 O O . ARG A 1 209 ? 6.22600 19.98800 11.86700 1.000 38.05000 209 ARG A O 1
ATOM 1456 N N . ALA A 1 210 ? 8.31400 20.79200 12.14400 1.000 38.65000 210 ALA A N 1
ATOM 1457 C CA . ALA A 1 210 ? 8.90300 19.45400 12.21300 1.000 37.97000 210 ALA A CA 1
ATOM 1458 C C . ALA A 1 210 ? 8.55300 18.73200 13.50900 1.000 38.04000 210 ALA A C 1
ATOM 1459 O O . ALA A 1 210 ? 8.39000 17.50600 13.50600 1.000 35.71000 210 ALA A O 1
ATOM 1461 N N . GLN A 1 211 ? 8.44400 19.45700 14.62400 1.000 37.75000 211 GLN A N 1
ATOM 1462 C CA . GLN A 1 211 ? 8.16400 18.81100 15.90300 1.000 38.85000 211 GLN A CA 1
ATOM 1463 C C . GLN A 1 211 ? 6.67800 18.53900 16.13700 1.000 39.69000 211 GLN A C 1
ATOM 1464 O O . GLN A 1 211 ? 6.35100 17.69600 16.97800 1.000 40.80000 211 GLN A O 1
ATOM 1470 N N . ALA A 1 212 ? 5.77700 19.21800 15.41800 1.000 37.83000 212 ALA A N 1
ATOM 1471 C CA . ALA A 1 212 ? 4.38200 19.29700 15.86000 1.000 40.34000 212 ALA A CA 1
ATOM 1472 C C . ALA A 1 212 ? 3.66900 17.95100 15.92800 1.000 38.68000 212 ALA A C 1
ATOM 1473 O O . ALA A 1 212 ? 2.97000 17.70700 16.92900 1.000 40.23000 212 ALA A O 1
ATOM 1475 N N . PRO A 1 213 ? 3.75400 17.05800 14.92800 1.000 36.12000 213 PRO A N 1
ATOM 1476 C CA . PRO A 1 213 ? 3.03000 15.77800 15.07400 1.000 39.80000 213 PRO A CA 1
ATOM 1477 C C . PRO A 1 213 ? 3.59700 14.92200 16.19200 1.000 40.75000 213 PRO A C 1
ATOM 1478 O O . PRO A 1 213 ? 2.83300 14.28600 16.93300 1.000 40.16000 213 PRO A O 1
ATOM 1482 N N . ALA A 1 214 ? 4.92500 14.91400 16.35300 1.000 38.08000 214 ALA A N 1
ATOM 1483 C CA . ALA A 1 214 ? 5.53200 14.12500 17.41400 1.000 35.55000 214 ALA A CA 1
ATOM 1484 C C . ALA A 1 214 ? 5.17400 14.67200 18.79000 1.000 38.80000 214 ALA A C 1
ATOM 1485 O O . ALA A 1 214 ? 5.05500 13.89600 19.74600 1.000 36.18000 214 ALA A O 1
ATOM 1487 N N . VAL A 1 215 ? 4.99000 15.98900 18.91600 1.000 35.50000 215 VAL A N 1
ATOM 1488 C CA . VAL A 1 215 ? 4.56400 16.54900 20.19700 1.000 37.66000 215 VAL A CA 1
ATOM 1489 C C . VAL A 1 215 ? 3.15500 16.08400 20.53000 1.000 41.60000 215 VAL A C 1
ATOM 1490 O O . VAL A 1 215 ? 2.87000 15.68100 21.66800 1.000 41.00000 215 VAL A O 1
ATOM 1494 N N . ALA A 1 216 ? 2.24500 16.14900 19.54700 1.000 34.71000 216 ALA A N 1
ATOM 1495 C CA . ALA A 1 216 ? 0.86800 15.74100 19.80900 1.000 36.63000 216 ALA A CA 1
ATOM 1496 C C . ALA A 1 216 ? 0.78700 14.25000 20.11800 1.000 39.14000 216 ALA A C 1
ATOM 1497 O O . ALA A 1 216 ? 0.07200 13.84300 21.03600 1.000 36.63000 216 ALA A O 1
ATOM 1499 N N . GLU A 1 217 ? 1.53700 13.41500 19.39200 1.000 40.20000 217 GLU A N 1
ATOM 1500 C CA . GLU A 1 217 ? 1.47600 11.99200 19.71000 1.000 38.57000 217 GLU A CA 1
ATOM 1501 C C . GLU A 1 217 ? 2.18700 11.68300 21.02500 1.000 40.32000 217 GLU A C 1
ATOM 1502 O O . GLU A 1 217 ? 1.77700 10.76100 21.73800 1.000 41.03000 217 GLU A O 1
ATOM 1508 N N . THR A 1 218 ? 3.22200 12.45700 21.38600 1.000 41.18000 218 THR A N 1
ATOM 1509 C CA . THR A 1 218 ? 3.90100 12.22300 22.66100 1.000 37.65000 218 THR A CA 1
ATOM 1510 C C . THR A 1 218 ? 3.01900 12.61600 23.84300 1.000 42.55000 218 THR A C 1
ATOM 1511 O O . THR A 1 218 ? 2.98000 11.89700 24.85100 1.000 39.24000 218 THR A O 1
ATOM 1515 N N . ILE A 1 219 ? 2.31200 13.75300 23.74600 1.000 40.77000 219 ILE A N 1
ATOM 1516 C CA . ILE A 1 219 ? 1.39100 14.15300 24.81500 1.000 40.40000 219 ILE A CA 1
ATOM 1517 C C . ILE A 1 219 ? 0.37300 13.05100 25.07400 1.000 40.82000 219 ILE A C 1
ATOM 1518 O O . ILE A 1 219 ? 0.12000 12.67300 26.22500 1.000 39.44000 219 ILE A O 1
ATOM 1523 N N . ALA A 1 220 ? -0.22000 12.50900 24.00300 1.000 40.91000 220 ALA A N 1
ATOM 1524 C CA . ALA A 1 220 ? -1.19900 11.43600 24.16200 1.000 41.10000 220 ALA A CA 1
ATOM 1525 C C . ALA A 1 220 ? -0.56100 10.18300 24.76200 1.000 41.97000 220 ALA A C 1
ATOM 1526 O O . ALA A 1 220 ? -1.15900 9.51600 25.61300 1.000 40.67000 220 ALA A O 1
ATOM 1528 N N . THR A 1 221 ? 0.65900 9.85000 24.34100 1.000 43.02000 221 THR A N 1
ATOM 1529 C CA . THR A 1 221 ? 1.28300 8.62800 24.83900 1.000 40.24000 221 THR A CA 1
ATOM 1530 C C . THR A 1 221 ? 1.74700 8.79000 26.28600 1.000 42.75000 221 THR A C 1
ATOM 1531 O O . THR A 1 221 ? 1.54100 7.89200 27.11500 1.000 40.61000 221 THR A O 1
ATOM 1535 N N . GLU A 1 222 ? 2.37500 9.92800 26.60600 1.000 40.90000 222 GLU A N 1
ATOM 1536 C CA . GLU A 1 222 ? 2.72300 10.22500 27.99500 1.000 43.24000 222 GLU A CA 1
ATOM 1537 C C . GLU A 1 222 ? 1.48300 10.20900 28.88300 1.000 40.86000 222 GLU A C 1
ATOM 1538 O O . GLU A 1 222 ? 1.50100 9.63700 29.97900 1.000 36.89000 222 GLU A O 1
ATOM 1544 N N . GLY A 1 223 ? 0.39200 10.82300 28.41900 1.000 39.81000 223 GLY A N 1
ATOM 1545 C CA . GLY A 1 223 ? -0.81200 10.87900 29.23600 1.000 39.61000 223 GLY A CA 1
ATOM 1546 C C . GLY A 1 223 ? -1.34700 9.50200 29.58600 1.000 38.41000 223 GLY A C 1
ATOM 1547 O O . GLY A 1 223 ? -1.73800 9.25300 30.72600 1.000 35.40000 223 GLY A O 1
ATOM 1548 N N . ARG A 1 224 ? -1.34300 8.58000 28.61400 1.000 40.69000 224 ARG A N 1
ATOM 1549 C CA . ARG A 1 224 ? -1.78500 7.20900 28.86100 1.000 42.42000 224 ARG A CA 1
ATOM 1550 C C . ARG A 1 224 ? -0.89700 6.50900 29.88700 1.000 47.54000 224 ARG A C 1
ATOM 1551 O O . ARG A 1 224 ? -1.39900 5.86000 30.81300 1.000 43.87000 224 ARG A O 1
ATOM 1559 N N . LEU A 1 225 ? 0.42600 6.61900 29.73900 1.000 43.09000 225 LEU A N 1
ATOM 1560 C CA . LEU A 1 225 ? 1.32000 6.02400 30.73200 1.000 41.16000 225 LEU A CA 1
ATOM 1561 C C . LEU A 1 225 ? 1.18900 6.70500 32.09600 1.000 44.37000 225 LEU A C 1
ATOM 1562 O O . LEU A 1 225 ? 1.15100 6.02300 33.13200 1.000 43.03000 225 LEU A O 1
ATOM 1567 N N . PHE A 1 226 ? 1.11900 8.04300 32.11500 1.000 36.26000 226 PHE A N 1
ATOM 1568 C CA . PHE A 1 226 ? 0.90700 8.78300 33.35900 1.000 38.65000 226 PHE A CA 1
ATOM 1569 C C . PHE A 1 226 ? -0.34000 8.28200 34.08000 1.000 40.30000 226 PHE A C 1
ATOM 1570 O O . PHE A 1 226 ? -0.32600 8.06200 35.29400 1.000 37.85000 226 PHE A O 1
ATOM 1578 N N . GLY A 1 227 ? -1.42700 8.07900 33.33000 1.000 39.71000 227 GLY A N 1
ATOM 1579 C CA . GLY 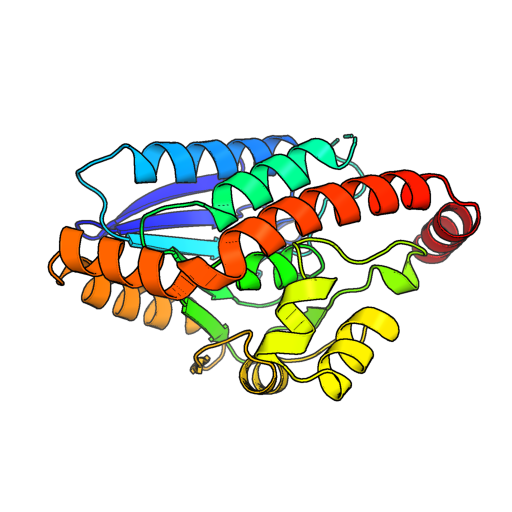A 1 227 ? -2.62700 7.50600 33.91100 1.000 39.43000 227 GLY A CA 1
ATOM 1580 C C . GLY A 1 227 ? -2.39600 6.11000 34.45800 1.000 43.52000 227 GLY A C 1
ATOM 1581 O O . GLY A 1 227 ? -2.80800 5.79900 35.58000 1.000 45.76000 227 GLY A O 1
ATOM 1582 N N . GLU A 1 228 ? -1.73300 5.24600 33.67300 1.000 37.60000 228 GLU A N 1
ATOM 1583 C CA . GLU A 1 228 ? -1.30600 3.95200 34.20300 1.000 41.42000 228 GLU A CA 1
ATOM 1584 C C . GLU A 1 228 ? -0.52200 4.14400 35.50800 1.000 42.99000 228 GLU A C 1
ATOM 1585 O O . GLU A 1 228 ? -0.86300 3.55700 36.54000 1.000 4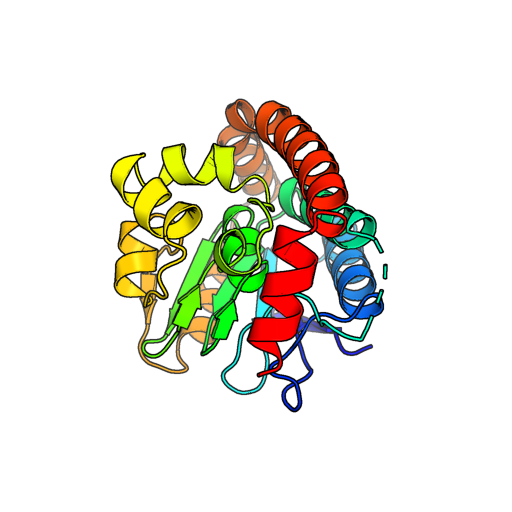4.31000 228 GLU A O 1
ATOM 1591 N N . ARG A 1 229 ? 0.48800 5.02700 35.49800 1.000 42.20000 229 ARG A N 1
ATOM 1592 C CA . ARG A 1 229 ? 1.38000 5.16200 36.65200 1.000 38.48000 229 ARG A CA 1
ATOM 1593 C C . ARG A 1 229 ? 0.66000 5.69600 37.89000 1.000 42.07000 229 ARG A C 1
ATOM 1594 O O . ARG A 1 229 ? 1.02900 5.33600 39.01500 1.000 39.28000 229 ARG A O 1
ATOM 1602 N N . LEU A 1 230 ? -0.35200 6.55800 37.72000 1.000 40.54000 230 LEU A N 1
ATOM 1603 C CA . LEU A 1 230 ? -1.14100 7.00300 38.86900 1.000 40.23000 230 LEU A CA 1
ATOM 1604 C C . LEU A 1 230 ? -1.80800 5.83300 39.60700 1.000 44.26000 230 LEU A C 1
ATOM 1605 O O . LEU A 1 230 ? -2.27500 6.00700 40.73500 1.000 41.18000 230 LEU A O 1
ATOM 1610 N N . LEU A 1 231 ? -1.84700 4.64800 39.00800 1.000 42.49000 231 LEU A N 1
ATOM 1611 C CA . LEU A 1 231 ? -2.44300 3.47500 39.62400 1.000 45.06000 231 LEU A CA 1
ATOM 1612 C C . LEU A 1 231 ? -1.41300 2.47800 40.13300 1.000 41.00000 231 LEU A C 1
ATOM 1613 O O . LEU A 1 231 ? -1.80000 1.47200 40.73400 1.000 39.74000 231 LEU A O 1
ATOM 1618 N N . SER A 1 232 ? -0.12200 2.71800 39.90100 1.000 37.86000 232 SER A N 1
ATOM 1619 C CA . SER A 1 232 ? 0.90100 1.78100 40.35500 1.000 40.28000 232 SER A CA 1
ATOM 1620 C C . SER A 1 232 ? 1.02500 1.80600 41.87500 1.000 37.80000 232 SER A C 1
ATOM 1621 O O . SER A 1 232 ? 0.67200 2.78800 42.52800 1.000 39.51000 232 SER A O 1
ATOM 1624 N N . ALA A 1 233 ? 1.52300 0.69800 42.43200 1.000 33.87000 233 ALA A N 1
ATOM 1625 C CA . ALA A 1 233 ? 1.88200 0.66000 43.84900 1.000 38.47000 233 ALA A CA 1
ATOM 1626 C C . ALA A 1 233 ? 2.99700 1.65600 44.17400 1.000 37.94000 233 ALA A C 1
ATOM 1627 O O . ALA A 1 233 ? 2.98400 2.28500 45.23900 1.000 38.53000 233 ALA A O 1
ATOM 1629 N N . GLU A 1 234 ? 3.97300 1.80800 43.27000 1.000 35.99000 234 GLU A N 1
ATOM 1630 C CA . GLU A 1 234 ? 5.06700 2.75600 43.48500 1.000 34.95000 234 GLU A CA 1
ATOM 1631 C C . GLU A 1 234 ? 4.53500 4.17100 43.71500 1.000 40.27000 234 GLU A C 1
ATOM 1632 O O . GLU A 1 234 ? 4.95000 4.85500 44.66000 1.000 39.05000 234 GLU A O 1
ATOM 1638 N N . ALA A 1 235 ? 3.61100 4.62600 42.85600 1.000 35.23000 235 ALA A N 1
ATOM 1639 C CA . ALA A 1 235 ? 3.01900 5.94900 43.03200 1.000 42.25000 235 ALA A CA 1
ATOM 1640 C C . ALA A 1 235 ? 2.23700 6.02300 44.33500 1.000 43.77000 235 ALA A C 1
ATOM 1641 O O . ALA A 1 235 ? 2.29800 7.02800 45.05400 1.000 41.98000 235 ALA A O 1
ATOM 1643 N N . GLN A 1 236 ? 1.51500 4.95600 44.66600 1.000 42.46000 236 GLN A N 1
ATOM 1644 C CA . GLN A 1 236 ? 0.81400 4.91800 45.94300 1.000 45.69000 236 GLN A CA 1
ATOM 1645 C C . GLN A 1 236 ? 1.79000 5.04600 47.10800 1.000 45.16000 236 GLN A C 1
ATOM 1646 O O . GLN A 1 236 ? 1.59300 5.87400 48.00300 1.000 49.74000 236 GLN A O 1
ATOM 1652 N N . ALA A 1 237 ? 2.87500 4.26300 47.09700 1.000 37.30000 237 ALA A N 1
ATOM 1653 C CA . ALA A 1 237 ? 3.83900 4.36100 48.18800 1.000 41.20000 237 ALA A CA 1
ATOM 1654 C C . ALA A 1 237 ? 4.54500 5.71300 48.19700 1.000 51.54000 237 ALA A C 1
ATOM 1655 O O . ALA A 1 237 ? 4.77000 6.28700 49.27000 1.000 52.69000 237 ALA A O 1
ATOM 1657 N N . ALA A 1 238 ? 4.91000 6.23800 47.02000 1.000 45.10000 238 ALA A N 1
ATOM 1658 C CA . ALA A 1 238 ? 5.68700 7.47500 46.98400 1.000 48.65000 238 ALA A CA 1
ATOM 1659 C C . ALA A 1 238 ? 4.86600 8.66300 47.47000 1.000 50.85000 238 ALA A C 1
ATOM 1660 O O . ALA A 1 238 ? 5.38400 9.52600 48.18400 1.000 53.44000 238 ALA A O 1
ATOM 1662 N N . PHE A 1 239 ? 3.58200 8.71900 47.11100 1.000 50.75000 239 PHE A N 1
ATOM 1663 C CA . PHE A 1 239 ? 2.71900 9.77600 47.63400 1.000 53.10000 239 PHE A CA 1
ATOM 1664 C C . PHE A 1 239 ? 2.56300 9.66600 49.14600 1.000 61.77000 239 PHE A C 1
ATOM 1665 O O . PHE A 1 239 ? 2.58800 10.67900 49.85500 1.000 69.19000 239 PHE A O 1
ATOM 1673 N N . ALA A 1 240 ? 2.39300 8.44400 49.66000 1.000 55.54000 240 ALA A N 1
ATOM 1674 C CA . ALA A 1 240 ? 2.33600 8.26400 51.10600 1.000 61.03000 240 ALA A CA 1
ATOM 1675 C C . ALA A 1 240 ? 3.65000 8.68100 51.75500 1.000 67.56000 240 ALA A C 1
ATOM 1676 O O . ALA A 1 240 ? 3.65600 9.29100 52.83100 1.000 70.90000 240 ALA A O 1
ATOM 1678 N N . ALA A 1 241 ? 4.77400 8.37200 51.10500 1.000 66.85000 241 ALA A N 1
ATOM 1679 C CA . ALA A 1 241 ? 6.06500 8.86500 51.57000 1.000 61.72000 241 ALA A CA 1
ATOM 1680 C C . ALA A 1 241 ? 6.13700 10.38600 51.48000 1.000 74.92000 241 ALA A C 1
ATOM 1681 O O . ALA A 1 241 ? 6.70000 11.04300 52.36600 1.000 77.95000 241 ALA A O 1
ATOM 1683 N N . PHE A 1 242 ? 5.57500 10.96300 50.41200 1.000 72.06000 242 PHE A N 1
ATOM 1684 C CA . PHE A 1 242 ? 5.60400 12.41000 50.22500 1.000 72.23000 242 PHE A CA 1
ATOM 1685 C C . PHE A 1 242 ? 4.75800 13.13900 51.26100 1.000 77.81000 242 PHE A C 1
ATOM 1686 O O . PHE A 1 242 ? 4.99100 14.32500 51.51900 1.000 78.63000 242 PHE A O 1
ATOM 1694 N N . LEU A 1 243 ? 3.79000 12.45700 51.86400 1.000 78.51000 243 LEU A N 1
ATOM 1695 C CA . LEU A 1 243 ? 3.02000 13.01000 52.96600 1.000 81.55000 243 LEU A CA 1
ATOM 1696 C C . LEU A 1 243 ? 3.61200 12.64300 54.32700 1.000 85.04000 243 LEU A C 1
ATOM 1697 O O . LEU A 1 243 ? 2.95600 12.85300 55.35300 1.000 90.33000 243 LEU A O 1
ATOM 1702 N N . LYS A 1 244 ? 4.83400 12.10600 54.34800 1.000 85.00000 244 LYS A N 1
ATOM 1703 C CA . LYS A 1 244 ? 5.58200 11.78800 55.57000 1.000 86.46000 244 LYS A CA 1
ATOM 1704 C C . LYS A 1 244 ? 4.87700 10.74700 56.43100 1.000 88.17000 244 LYS A C 1
ATOM 1705 O O . LYS A 1 244 ? 5.44800 9.70100 56.74400 1.000 88.70000 244 LYS A O 1
#

Radius of gyration: 16.83 Å; Cα contacts (8 Å, |Δi|>4): 478; chains: 1; bounding box: 34×47×46 Å

Sequence (237 aa):
MSILTETVLPGIVQITMNRPERKNALDRACYQGLIDAITAAEADPDIRAMVLTGAGGCFTSGNDIKDGPRVAMDYLGVLSTAKKPIVAAVEGFAVGIGTTMLLHCDLAFAGKGASFRMPFVALGLSPEGASSYLLPLIAGSKRAAELLMLGEAFGPEIAHEAGLLNAVTPEGGALALAIEKARALAALPPQSVALTKMLLKRAQAPAVAETIATEGRLFGERLLSAEAQAAFAAFLK

InterPro domains:
  IPR001753 Enoyl-CoA hydratase/isomerase-like domain [PF00378] (11-243)
  IPR029045 ClpP/crotonase-like domain superfamily [SSF52096] (6-245)
  IPR051053 Enoyl-CoA hydratase/isomerase and chromodomain-containing protein [PTHR43684] (11-245)

B-factor: mean 44.24, std 9.88, range [16.88, 101.55]

Secondary structure (DSSP, 8-state):
--EEEEEEETTEEEEEE--GGGTT-B-HHHHHHHHHHHHHHHH-TT--EEEEEESTT--B--B-S---THHHHHHHHHHHH-SS-EEEEE-SEEETHHHHGGGGSSEEEEETT-EEE--TGGGT----TTHHHHHHHHH-HHHHIIIIIS---B-HHHHHHTTS-SEEESTT-HHHHHHHHHHHHHHS-HHHHHHHHHHHTTTTHHHHHHHHHHHHHHHHHHTTSHHHHHHHHHHT-

CATH classification: 3.90.226.10